Protein AF-A0A147B9N0-F1 (afdb_monomer_lite)

Foldseek 3Di:
DQDDPQKDKDWDAACDDPRHRDIFIWIAHNVGDIDRDPVRVCVVCDPVHDCQQADRVVRDGHPVSCVVVVDDPDPPVPVVPDDDDDVVLPPDDPPDVDPDDDDDDDDDPDDDPDPPPPDVDPPDRDDDPVVLVVCPPPFDADPVRHGDDDDDDPPVDDDDDPPCDPVSSVVVVVVCVVVDVDDDDDDPDDPVVCVVPVPPPPD

pLDDT: mean 74.1, std 15.78, range [32.25, 95.81]

Sequence (203 aa):
PALPKGWRREEIVRRTGLSSGTVDVFYYSPSGKKFRSKPQLARFLGDAIDLSTFDFRTGKINSLLLRKSRRQRGTQFDYSRGIRNDASLVPPIRQTASIFKQPVTVVRSQDGKVRTDFKHGPQDKPKQLFWEKRLQGLQACDKDEEALHSFELPRNIKGVGPDVTQETLLRSIATALHMSAQPITGQTSSRAVLDKHPGIYIN

Radius of gyration: 26.92 Å; chains: 1; bounding box: 58×39×73 Å

Structure (mmCIF, N/CA/C/O backbone):
data_AF-A0A147B9N0-F1
#
_entry.id   AF-A0A147B9N0-F1
#
loop_
_atom_site.group_PDB
_atom_site.id
_atom_site.type_symbol
_atom_site.label_atom_id
_atom_site.label_alt_id
_atom_site.label_comp_id
_atom_site.label_asym_id
_atom_site.label_entity_id
_atom_site.label_seq_id
_atom_site.pdbx_PDB_ins_code
_atom_site.Cartn_x
_atom_site.Cartn_y
_atom_site.Cartn_z
_atom_site.occupancy
_atom_site.B_iso_or_equiv
_atom_site.auth_seq_id
_atom_site.auth_comp_id
_atom_site.auth_asym_id
_atom_site.auth_atom_id
_atom_site.pdbx_PDB_model_num
ATOM 1 N N . PRO A 1 1 ? 11.406 -18.619 -30.518 1.00 61.91 1 PRO A N 1
ATOM 2 C CA . PRO A 1 1 ? 11.186 -17.305 -29.859 1.00 61.91 1 PRO A CA 1
ATOM 3 C C . PRO A 1 1 ? 10.160 -17.458 -28.734 1.00 61.91 1 PRO A C 1
ATOM 5 O O . PRO A 1 1 ? 9.160 -18.128 -28.953 1.00 61.91 1 PRO A O 1
ATOM 8 N N . ALA A 1 2 ? 10.433 -16.926 -27.541 1.00 76.25 2 ALA A N 1
ATOM 9 C CA . ALA A 1 2 ? 9.577 -17.133 -26.366 1.00 76.25 2 ALA A CA 1
ATOM 10 C C . ALA A 1 2 ? 8.425 -16.114 -26.232 1.00 76.25 2 ALA A C 1
ATOM 12 O O . ALA A 1 2 ? 7.547 -16.295 -25.398 1.00 76.25 2 ALA A O 1
ATOM 13 N N . LEU A 1 3 ? 8.430 -15.053 -27.045 1.00 84.06 3 LEU A N 1
ATOM 14 C CA . LEU A 1 3 ? 7.361 -14.055 -27.123 1.00 84.06 3 LEU A CA 1
ATOM 15 C C . LEU A 1 3 ? 6.578 -14.207 -28.440 1.00 84.06 3 LEU A C 1
ATOM 17 O O . LEU A 1 3 ? 7.129 -14.763 -29.398 1.00 84.06 3 LEU A O 1
ATOM 21 N N . PRO A 1 4 ? 5.328 -13.705 -28.514 1.00 84.06 4 PRO A N 1
ATOM 22 C CA . PRO A 1 4 ? 4.507 -13.776 -29.719 1.00 84.06 4 PRO A CA 1
ATOM 23 C C . PRO A 1 4 ? 5.156 -13.136 -30.943 1.00 84.06 4 PRO A C 1
ATOM 25 O O . PRO A 1 4 ? 6.088 -12.330 -30.852 1.00 84.06 4 PRO A O 1
ATOM 28 N N . LYS A 1 5 ? 4.602 -13.448 -32.114 1.00 86.00 5 LYS A N 1
ATOM 29 C CA . LYS A 1 5 ? 5.045 -12.864 -33.380 1.00 86.00 5 LYS A CA 1
ATOM 30 C C . LYS A 1 5 ? 4.959 -11.330 -33.327 1.00 86.00 5 LYS A C 1
ATOM 32 O O . LYS A 1 5 ? 3.996 -10.769 -32.814 1.00 86.00 5 LYS A O 1
ATOM 37 N N . GLY A 1 6 ? 5.987 -10.661 -33.848 1.00 88.50 6 GLY A N 1
ATOM 38 C CA . GLY A 1 6 ? 6.086 -9.197 -33.887 1.00 88.50 6 GLY A CA 1
ATOM 39 C C . GLY A 1 6 ? 6.827 -8.563 -32.704 1.00 88.50 6 GLY A C 1
ATOM 40 O O . GLY A 1 6 ? 7.151 -7.380 -32.769 1.00 88.50 6 GLY A O 1
ATOM 41 N N . TRP A 1 7 ? 7.157 -9.327 -31.660 1.00 92.50 7 TRP A N 1
ATOM 42 C CA . TRP A 1 7 ? 8.026 -8.848 -30.585 1.00 92.50 7 TRP A CA 1
ATOM 43 C C . TRP A 1 7 ? 9.493 -8.842 -31.010 1.00 92.50 7 TRP A C 1
ATOM 45 O O . TRP A 1 7 ? 9.985 -9.800 -31.610 1.00 92.50 7 TRP A O 1
ATOM 55 N N . ARG A 1 8 ? 10.209 -7.771 -30.657 1.00 92.94 8 ARG A N 1
ATOM 56 C CA . ARG A 1 8 ? 11.644 -7.618 -30.934 1.00 92.94 8 ARG A CA 1
ATOM 57 C C . ARG A 1 8 ? 12.430 -7.480 -29.638 1.00 92.94 8 ARG A C 1
ATOM 59 O O . ARG A 1 8 ? 11.944 -6.877 -28.685 1.00 92.94 8 ARG A O 1
ATOM 66 N N . ARG A 1 9 ? 13.641 -8.032 -29.615 1.00 93.06 9 ARG A N 1
ATOM 67 C CA . ARG A 1 9 ? 14.594 -7.936 -28.503 1.00 93.06 9 ARG A CA 1
ATOM 68 C C . ARG A 1 9 ? 15.824 -7.181 -28.980 1.00 93.06 9 ARG A C 1
ATOM 70 O O . ARG A 1 9 ? 16.331 -7.474 -30.056 1.00 93.06 9 ARG A O 1
ATOM 77 N N . GLU A 1 10 ? 16.297 -6.256 -28.164 1.00 94.31 10 GLU A N 1
ATOM 78 C CA . GLU A 1 10 ? 17.491 -5.460 -28.422 1.00 94.31 10 GLU A CA 1
ATOM 79 C C . GLU A 1 10 ? 18.424 -5.538 -27.213 1.00 94.31 10 GLU A C 1
ATOM 81 O O . GLU A 1 10 ? 17.983 -5.414 -26.069 1.00 94.31 10 GLU A O 1
ATOM 86 N N . GLU A 1 11 ? 19.709 -5.761 -27.467 1.00 94.12 11 GLU A N 1
ATOM 87 C CA . GLU A 1 11 ? 20.763 -5.741 -26.456 1.00 94.12 11 GLU A CA 1
ATOM 88 C C . GLU A 1 11 ? 21.646 -4.520 -26.698 1.00 94.12 11 GLU A C 1
ATOM 90 O O . GLU A 1 11 ? 22.219 -4.370 -27.775 1.00 94.12 11 GLU A O 1
ATOM 95 N N . ILE A 1 12 ? 21.755 -3.642 -25.705 1.00 93.31 12 ILE A N 1
ATOM 96 C CA . ILE A 1 12 ? 22.564 -2.428 -25.784 1.00 93.31 12 ILE A CA 1
ATOM 97 C C . ILE A 1 12 ? 23.689 -2.535 -24.761 1.00 93.31 12 ILE A C 1
ATOM 99 O O . ILE A 1 12 ? 23.450 -2.645 -23.558 1.00 93.31 12 ILE A O 1
ATOM 103 N N . VAL A 1 13 ? 24.929 -2.484 -25.244 1.00 93.44 13 VAL A N 1
ATOM 104 C CA . VAL A 1 13 ? 26.121 -2.443 -24.393 1.00 93.44 13 VAL A CA 1
ATOM 105 C C . VAL A 1 13 ? 26.378 -1.002 -23.963 1.00 93.44 13 VAL A C 1
ATOM 107 O O . VAL A 1 13 ? 26.484 -0.103 -24.803 1.00 93.44 13 VAL A O 1
ATOM 110 N N . ARG A 1 14 ? 26.507 -0.767 -22.656 1.00 90.88 14 ARG A N 1
ATOM 111 C CA . ARG A 1 14 ? 26.891 0.545 -22.123 1.00 90.88 14 ARG A CA 1
ATOM 112 C C . ARG A 1 14 ? 28.331 0.858 -22.519 1.00 90.88 14 ARG A C 1
ATOM 114 O O . ARG A 1 14 ? 29.229 0.076 -22.225 1.00 90.88 14 ARG A O 1
ATOM 121 N N . ARG A 1 15 ? 28.547 2.003 -23.171 1.00 92.00 15 ARG A N 1
ATOM 122 C CA . ARG A 1 15 ? 29.869 2.410 -23.682 1.00 92.00 15 ARG A CA 1
ATOM 123 C C . ARG A 1 15 ? 30.697 3.227 -22.686 1.00 92.00 15 ARG A C 1
ATOM 125 O O . ARG A 1 15 ? 31.907 3.321 -22.844 1.00 92.00 15 ARG A O 1
ATOM 132 N N . THR A 1 16 ? 30.060 3.844 -21.691 1.00 85.62 16 THR A N 1
ATOM 133 C CA . THR A 1 16 ? 30.688 4.830 -20.798 1.00 85.62 16 THR A CA 1
ATOM 134 C C . THR A 1 16 ? 30.208 4.684 -19.348 1.00 85.62 16 THR A C 1
ATOM 136 O O . THR A 1 16 ? 29.176 4.065 -19.076 1.00 85.62 16 THR A O 1
ATOM 139 N N . GLY A 1 17 ? 30.967 5.256 -18.405 1.00 88.75 17 GLY A N 1
ATOM 140 C CA . GLY A 1 17 ? 30.658 5.267 -16.969 1.00 88.75 17 GLY A CA 1
ATOM 141 C C . GLY A 1 17 ? 31.096 4.009 -16.205 1.00 88.75 17 GLY A C 1
ATOM 142 O O . GLY A 1 17 ? 31.665 3.080 -16.771 1.00 88.75 17 GLY A O 1
ATOM 143 N N . LEU A 1 18 ? 30.797 3.970 -14.900 1.00 80.81 18 LEU A N 1
ATOM 144 C CA . LEU A 1 18 ? 31.203 2.890 -13.978 1.00 80.81 18 LEU A CA 1
ATOM 145 C C . LEU A 1 18 ? 30.640 1.504 -14.339 1.00 80.81 18 LEU A C 1
ATOM 147 O O . LEU A 1 18 ? 31.145 0.491 -13.871 1.00 80.81 18 LEU A O 1
ATOM 151 N N . SER A 1 19 ? 29.586 1.445 -15.156 1.00 84.38 19 SER A N 1
ATOM 152 C CA . SER A 1 19 ? 28.988 0.195 -15.647 1.00 84.38 19 SER A CA 1
ATOM 153 C C . SER A 1 19 ? 29.281 -0.065 -17.128 1.00 84.38 19 SER A C 1
ATOM 155 O O . SER A 1 19 ? 28.524 -0.796 -17.776 1.00 84.38 19 SER A O 1
ATOM 157 N N . SER A 1 20 ? 30.326 0.555 -17.686 1.00 82.75 20 SER A N 1
ATOM 158 C CA . SER A 1 20 ? 30.761 0.298 -19.062 1.00 82.75 20 SER A CA 1
ATOM 159 C C . SER A 1 20 ? 31.000 -1.202 -19.284 1.00 82.75 20 SER A C 1
ATOM 161 O O . SER A 1 20 ? 31.494 -1.899 -18.401 1.00 82.75 20 SER A O 1
ATOM 163 N N . GLY A 1 21 ? 30.563 -1.722 -20.431 1.00 85.88 21 GLY A N 1
ATOM 164 C CA . GLY A 1 21 ? 30.585 -3.152 -20.758 1.00 85.88 21 GLY A CA 1
ATOM 165 C C . GLY A 1 21 ? 29.374 -3.952 -20.262 1.00 85.88 21 GLY A C 1
ATOM 166 O O . GLY A 1 21 ? 29.163 -5.080 -20.706 1.00 85.88 21 GLY A O 1
ATOM 167 N N . THR A 1 22 ? 28.520 -3.386 -19.402 1.00 91.50 22 THR A N 1
ATOM 168 C CA . THR A 1 22 ? 27.268 -4.051 -19.003 1.00 91.50 22 THR A CA 1
ATOM 169 C C . THR A 1 22 ? 26.252 -4.019 -20.144 1.00 91.50 22 THR A C 1
ATOM 171 O O . THR A 1 22 ? 26.058 -2.983 -20.784 1.00 91.50 22 THR A O 1
ATOM 174 N N . VAL A 1 23 ? 25.566 -5.144 -20.367 1.00 92.44 23 VAL A N 1
ATOM 175 C CA . VAL A 1 23 ? 24.500 -5.269 -21.371 1.00 92.44 23 VAL A CA 1
ATOM 176 C C . VAL A 1 23 ? 23.126 -5.036 -20.746 1.00 92.44 23 VAL A C 1
ATOM 178 O O . VAL A 1 23 ? 22.718 -5.775 -19.835 1.00 92.44 23 VAL A O 1
ATOM 181 N N . ASP A 1 24 ? 22.410 -4.049 -21.282 1.00 92.31 24 ASP A N 1
ATOM 182 C CA . ASP A 1 24 ? 20.993 -3.801 -21.036 1.00 92.31 24 ASP A CA 1
ATOM 183 C C . ASP A 1 24 ? 20.142 -4.462 -22.121 1.00 92.31 24 ASP A C 1
ATOM 185 O O . ASP A 1 24 ? 20.450 -4.387 -23.308 1.00 92.31 24 ASP A O 1
ATOM 189 N N . VAL A 1 25 ? 19.047 -5.101 -21.712 1.00 95.06 25 VAL A N 1
ATOM 190 C CA . VAL A 1 25 ? 18.135 -5.800 -22.624 1.00 95.06 25 VAL A CA 1
ATOM 191 C C . VAL A 1 25 ? 16.805 -5.063 -22.669 1.00 95.06 25 VAL A C 1
ATOM 193 O O . VAL A 1 25 ? 16.203 -4.789 -21.628 1.00 95.06 25 VAL A O 1
ATOM 196 N N . PHE A 1 26 ? 16.327 -4.786 -23.877 1.00 95.81 26 PHE A N 1
ATOM 197 C CA . PHE A 1 26 ? 15.044 -4.151 -24.136 1.00 95.81 26 PHE A CA 1
ATOM 198 C C . PHE A 1 26 ? 14.165 -5.031 -25.018 1.00 95.81 26 PHE A C 1
ATOM 200 O O . PHE A 1 26 ? 14.651 -5.749 -25.892 1.00 95.81 26 PHE A O 1
ATOM 207 N N . TYR A 1 27 ? 12.854 -4.944 -24.805 1.00 95.25 27 TYR A N 1
ATOM 208 C CA . TYR A 1 27 ? 11.861 -5.554 -25.685 1.00 95.25 27 TYR A CA 1
ATOM 209 C C . TYR A 1 27 ? 10.974 -4.486 -26.298 1.00 95.25 27 TYR A C 1
ATOM 211 O O . TYR A 1 27 ? 10.635 -3.509 -25.635 1.00 95.25 27 TYR A O 1
ATOM 219 N N . TYR A 1 28 ? 10.570 -4.700 -27.544 1.00 95.12 28 TYR A N 1
ATOM 220 C CA . TYR A 1 28 ? 9.638 -3.845 -28.260 1.00 95.12 28 TYR A CA 1
ATOM 221 C C . TYR A 1 28 ? 8.416 -4.657 -28.661 1.00 95.12 28 TYR A C 1
ATOM 223 O O . TYR A 1 28 ? 8.542 -5.724 -29.266 1.00 95.12 28 TYR A O 1
ATOM 231 N N . SER A 1 29 ? 7.242 -4.139 -28.313 1.00 92.19 29 SER A N 1
ATOM 232 C CA . SER A 1 29 ? 5.969 -4.680 -28.798 1.00 92.19 29 SER A CA 1
ATOM 233 C C . SER A 1 29 ? 5.829 -4.490 -30.316 1.00 92.19 29 SER A C 1
ATOM 235 O O . SER A 1 29 ? 6.515 -3.637 -30.888 1.00 92.19 29 SER A O 1
ATOM 237 N N . PRO A 1 30 ? 4.903 -5.214 -30.972 1.00 91.94 30 PRO A N 1
ATOM 238 C CA . PRO A 1 30 ? 4.585 -4.997 -32.384 1.00 91.94 30 PRO A CA 1
ATOM 239 C C . PRO A 1 30 ? 4.203 -3.543 -32.714 1.00 91.94 30 PRO A C 1
ATOM 241 O O . PRO A 1 30 ? 4.474 -3.082 -33.817 1.00 91.94 30 PRO A O 1
ATOM 244 N N . SER A 1 31 ? 3.645 -2.805 -31.745 1.00 90.88 31 SER A N 1
ATOM 245 C CA . SER A 1 31 ? 3.309 -1.379 -31.860 1.00 90.88 31 SER A CA 1
ATOM 246 C C . SER A 1 31 ? 4.476 -0.425 -31.558 1.00 90.88 31 SER A C 1
ATOM 248 O O . SER A 1 31 ? 4.300 0.787 -31.577 1.00 90.88 31 SER A O 1
ATOM 250 N N . GLY A 1 32 ? 5.673 -0.942 -31.259 1.00 90.94 32 GLY A N 1
ATOM 251 C CA . GLY A 1 32 ? 6.879 -0.143 -31.010 1.00 90.94 32 GLY A CA 1
ATOM 252 C C . GLY A 1 32 ? 7.095 0.291 -29.556 1.00 90.94 32 GLY A C 1
ATOM 253 O O . GLY A 1 32 ? 8.135 0.867 -29.245 1.00 90.94 32 GLY A O 1
ATOM 254 N N . LYS A 1 33 ? 6.183 -0.023 -28.625 1.00 94.00 33 LYS A N 1
ATOM 255 C CA . LYS A 1 33 ? 6.363 0.291 -27.193 1.00 94.00 33 LYS A CA 1
ATOM 256 C C . LYS A 1 33 ? 7.564 -0.458 -26.607 1.00 94.00 33 LYS A C 1
ATOM 258 O O . LYS A 1 33 ? 7.640 -1.677 -26.767 1.00 94.00 33 LYS A O 1
ATOM 263 N N . LYS A 1 34 ? 8.458 0.265 -25.918 1.00 94.81 34 LYS A N 1
ATOM 264 C CA . LYS A 1 34 ? 9.705 -0.237 -25.314 1.00 94.81 34 LYS A CA 1
ATOM 265 C C . LYS A 1 34 ? 9.511 -0.694 -23.864 1.00 94.81 34 LYS A C 1
ATOM 267 O O . LYS A 1 34 ? 8.903 0.007 -23.057 1.00 94.81 34 LYS A O 1
ATOM 272 N N . PHE A 1 35 ? 10.113 -1.828 -23.515 1.00 95.19 35 PHE A N 1
ATOM 273 C CA . PHE A 1 35 ? 10.090 -2.435 -22.184 1.00 95.19 35 PHE A CA 1
ATOM 274 C C . PHE A 1 35 ? 11.512 -2.692 -21.688 1.00 95.19 35 PHE A C 1
ATOM 276 O O . PHE A 1 35 ? 12.342 -3.236 -22.413 1.00 95.19 35 PHE A O 1
ATOM 283 N N . ARG A 1 36 ? 11.778 -2.317 -20.434 1.00 94.94 36 ARG A N 1
ATOM 284 C CA . ARG A 1 36 ? 13.103 -2.359 -19.783 1.00 94.94 36 ARG A CA 1
ATOM 285 C C . ARG A 1 36 ? 13.216 -3.391 -18.660 1.00 94.94 36 ARG A C 1
ATOM 287 O O . ARG A 1 36 ? 14.281 -3.539 -18.073 1.00 94.94 36 ARG A O 1
ATOM 294 N N . SER A 1 37 ? 12.129 -4.080 -18.310 1.00 93.75 37 SER A N 1
ATOM 295 C CA . SER A 1 37 ? 12.150 -5.115 -17.271 1.00 93.75 37 SER A CA 1
ATOM 296 C C . SER A 1 37 ? 11.053 -6.167 -17.449 1.00 93.75 37 SER A C 1
ATOM 298 O O . SER A 1 37 ? 10.001 -5.899 -18.036 1.00 93.75 37 SER A O 1
ATOM 300 N N . LYS A 1 38 ? 11.275 -7.365 -16.882 1.00 90.31 38 LYS A N 1
ATOM 301 C CA . LYS A 1 38 ? 10.299 -8.470 -16.881 1.00 90.31 38 LYS A CA 1
ATOM 302 C C . LYS A 1 38 ? 8.950 -8.080 -16.261 1.00 90.31 38 LYS A C 1
ATOM 304 O O . LYS A 1 38 ? 7.937 -8.367 -16.889 1.00 90.31 38 LYS A O 1
ATOM 309 N N . PRO A 1 39 ? 8.888 -7.411 -15.089 1.00 91.00 39 PRO A N 1
ATOM 310 C CA . PRO A 1 39 ? 7.604 -7.022 -14.505 1.00 91.00 39 PRO A CA 1
ATOM 311 C C . PRO A 1 39 ? 6.843 -6.008 -15.362 1.00 91.00 39 PRO A C 1
ATOM 313 O O . PRO A 1 39 ? 5.625 -6.088 -15.464 1.00 91.00 39 PRO A O 1
ATOM 316 N N . GLN A 1 40 ? 7.549 -5.070 -16.005 1.00 92.06 40 GLN A N 1
ATOM 317 C CA . GLN A 1 40 ? 6.920 -4.094 -16.897 1.00 92.06 40 GLN A CA 1
ATOM 318 C C . GLN A 1 40 ? 6.305 -4.777 -18.127 1.00 92.06 40 GLN A C 1
ATOM 320 O O . GLN A 1 40 ? 5.194 -4.438 -18.525 1.00 92.06 40 GLN A O 1
ATOM 325 N N . LEU A 1 41 ? 7.015 -5.755 -18.697 1.00 90.69 41 LEU A N 1
ATOM 326 C CA . LEU A 1 41 ? 6.529 -6.570 -19.808 1.00 90.69 41 LEU A CA 1
ATOM 327 C C . LEU A 1 41 ? 5.322 -7.433 -19.397 1.00 90.69 41 LEU A C 1
ATOM 329 O O . LEU A 1 41 ? 4.330 -7.469 -20.118 1.00 90.69 41 LEU A O 1
ATOM 333 N N . ALA A 1 42 ? 5.381 -8.064 -18.219 1.00 89.06 42 ALA A N 1
ATOM 334 C CA . ALA A 1 42 ? 4.299 -8.890 -17.680 1.00 89.06 42 ALA A CA 1
ATOM 335 C C . ALA A 1 42 ? 3.003 -8.094 -17.476 1.00 89.06 42 ALA A C 1
ATOM 337 O O . ALA A 1 42 ? 1.943 -8.546 -17.880 1.00 89.06 42 ALA A O 1
ATOM 338 N N . ARG A 1 43 ? 3.083 -6.876 -16.922 1.00 87.75 43 ARG A N 1
ATOM 339 C CA . ARG A 1 43 ? 1.902 -6.009 -16.747 1.00 87.75 43 ARG A CA 1
ATOM 340 C C . ARG A 1 43 ? 1.240 -5.627 -18.068 1.00 87.75 43 ARG A C 1
ATOM 342 O O . ARG A 1 43 ? 0.031 -5.467 -18.107 1.00 87.75 43 ARG A O 1
ATOM 349 N N . PHE A 1 44 ? 2.030 -5.439 -19.124 1.00 87.75 44 PHE A N 1
ATOM 350 C CA . PHE A 1 44 ? 1.499 -5.065 -20.434 1.00 87.75 44 PHE A CA 1
ATOM 351 C C . PHE A 1 44 ? 0.855 -6.241 -21.168 1.00 87.75 44 PHE A C 1
ATOM 353 O O . PHE A 1 44 ? -0.139 -6.049 -21.856 1.00 87.75 44 PHE A O 1
ATOM 360 N N . LEU A 1 45 ? 1.425 -7.441 -21.034 1.00 86.75 45 LEU A N 1
ATOM 361 C CA . LEU A 1 45 ? 0.867 -8.655 -21.629 1.00 86.75 45 LEU A CA 1
ATOM 362 C C . LEU A 1 45 ? -0.306 -9.229 -20.819 1.00 86.75 45 LEU A C 1
ATOM 364 O O . LEU A 1 45 ? -1.148 -9.918 -21.388 1.00 86.75 45 LEU A O 1
ATOM 368 N N . GLY A 1 46 ? -0.376 -8.919 -19.521 1.00 82.31 46 GLY A N 1
ATOM 369 C CA . GLY A 1 46 ? -1.421 -9.399 -18.624 1.00 82.31 46 GLY A CA 1
ATOM 370 C C . GLY A 1 46 ? -1.468 -10.926 -18.558 1.00 82.31 46 GLY A C 1
ATOM 371 O O . GLY A 1 46 ? -0.453 -11.602 -18.727 1.00 82.31 46 GLY A O 1
ATOM 372 N N . ASP A 1 47 ? -2.670 -11.460 -18.358 1.00 80.38 47 ASP A N 1
ATOM 373 C CA . ASP A 1 47 ? -2.906 -12.902 -18.218 1.00 80.38 47 ASP A CA 1
ATOM 374 C C . ASP A 1 47 ? -2.929 -13.652 -19.559 1.00 80.38 47 ASP A C 1
ATOM 376 O O . ASP A 1 47 ? -3.003 -14.879 -19.587 1.00 80.38 47 ASP A O 1
ATOM 380 N N . ALA A 1 48 ? -2.829 -12.939 -20.686 1.00 74.50 48 ALA A N 1
ATOM 381 C CA . ALA A 1 48 ? -2.825 -13.556 -22.010 1.00 74.50 48 ALA A CA 1
ATOM 382 C C . ALA A 1 48 ? -1.573 -14.417 -22.254 1.00 74.50 48 ALA A C 1
ATOM 384 O O . ALA A 1 48 ? -1.593 -15.308 -23.104 1.00 74.50 48 ALA A O 1
ATOM 385 N N . ILE A 1 49 ? -0.464 -14.134 -21.555 1.00 80.50 49 ILE A N 1
ATOM 386 C CA . ILE A 1 49 ? 0.820 -14.817 -21.747 1.00 80.50 49 ILE A CA 1
ATOM 387 C C . ILE A 1 49 ? 1.513 -15.022 -20.405 1.00 80.50 49 ILE A C 1
ATOM 389 O O . ILE A 1 49 ? 1.952 -14.069 -19.761 1.00 80.50 49 ILE A O 1
ATOM 393 N N . ASP A 1 50 ? 1.719 -16.286 -20.039 1.00 82.69 50 ASP A N 1
ATOM 394 C CA . ASP A 1 50 ? 2.496 -16.622 -18.853 1.00 82.69 50 ASP A CA 1
ATOM 395 C C . ASP A 1 50 ? 4.003 -16.420 -19.095 1.00 82.69 50 ASP A C 1
ATOM 397 O O . ASP A 1 50 ? 4.652 -17.143 -19.851 1.00 82.69 50 ASP A O 1
ATOM 401 N N . LEU A 1 51 ? 4.581 -15.435 -18.404 1.00 86.31 51 LEU A N 1
ATOM 402 C CA . LEU A 1 51 ? 6.021 -15.169 -18.404 1.00 86.31 51 LEU A CA 1
ATOM 403 C C . LEU A 1 51 ? 6.752 -15.849 -17.236 1.00 86.31 51 LEU A C 1
ATOM 405 O O . LEU A 1 51 ? 7.920 -15.535 -16.985 1.00 86.31 51 LEU A O 1
ATOM 409 N N . SER A 1 52 ? 6.120 -16.754 -16.485 1.00 82.19 52 SER A N 1
ATOM 410 C CA . SER A 1 52 ? 6.718 -17.412 -15.315 1.00 82.19 52 SER A CA 1
ATOM 411 C C . SER A 1 52 ? 8.059 -18.077 -15.648 1.00 82.19 52 SER A C 1
ATOM 413 O O . SER A 1 52 ? 9.058 -17.835 -14.962 1.00 82.19 52 SER A O 1
ATOM 415 N N . THR A 1 53 ? 8.125 -18.794 -16.770 1.00 85.75 53 THR A N 1
ATOM 416 C CA . THR A 1 53 ? 9.323 -19.486 -17.270 1.00 85.75 53 THR A CA 1
ATOM 417 C C . THR A 1 53 ? 10.190 -18.641 -18.194 1.00 85.75 53 THR A C 1
ATOM 419 O O . THR A 1 53 ? 11.251 -19.087 -18.623 1.00 85.75 53 THR A O 1
ATOM 422 N N . PHE A 1 54 ? 9.782 -17.414 -18.501 1.00 90.25 54 PHE A N 1
ATOM 423 C CA . PHE A 1 54 ? 10.516 -16.543 -19.406 1.00 90.25 54 PHE A CA 1
ATOM 424 C C . PHE A 1 54 ? 11.698 -15.870 -18.699 1.00 90.25 54 PHE A C 1
ATOM 426 O O . PHE A 1 54 ? 11.521 -15.158 -17.705 1.00 90.25 54 PHE A O 1
ATOM 433 N N . ASP A 1 55 ? 12.912 -16.054 -19.212 1.00 90.38 55 ASP A N 1
ATOM 434 C CA . ASP A 1 55 ? 14.082 -15.307 -18.762 1.00 90.38 55 ASP A CA 1
ATOM 435 C C . ASP A 1 55 ? 14.252 -14.037 -19.603 1.00 90.38 55 ASP A C 1
ATOM 437 O O . ASP A 1 55 ? 14.524 -14.077 -20.802 1.00 90.38 55 ASP A O 1
ATOM 441 N N . PHE A 1 56 ? 14.115 -12.885 -18.948 1.00 90.75 56 PHE A N 1
ATOM 442 C CA . PHE A 1 56 ? 14.177 -11.582 -19.601 1.00 90.75 56 PHE A CA 1
ATOM 443 C C . PHE A 1 56 ? 15.562 -11.273 -20.169 1.00 90.75 56 PHE A C 1
ATOM 445 O O . PHE A 1 56 ? 15.651 -10.656 -21.232 1.00 90.75 56 PHE A O 1
ATOM 452 N N . ARG A 1 57 ? 16.637 -11.720 -19.503 1.00 90.06 57 ARG A N 1
ATOM 453 C CA . ARG A 1 57 ? 18.002 -11.437 -19.954 1.00 90.06 57 ARG A CA 1
ATOM 454 C C . ARG A 1 57 ? 18.334 -12.237 -21.205 1.00 90.06 57 ARG A C 1
ATOM 456 O O . ARG A 1 57 ? 18.891 -11.662 -22.129 1.00 90.06 57 ARG A O 1
ATOM 463 N N . THR A 1 58 ? 17.960 -13.513 -21.275 1.00 87.50 58 THR A N 1
ATOM 464 C CA . THR A 1 58 ? 18.291 -14.385 -22.420 1.00 87.50 58 THR A CA 1
ATOM 465 C C . THR A 1 58 ? 17.218 -14.418 -23.512 1.00 87.50 58 THR A C 1
ATOM 467 O O . THR A 1 58 ? 17.508 -14.808 -24.641 1.00 87.50 58 THR A O 1
ATOM 470 N N . GLY A 1 59 ? 15.980 -14.019 -23.206 1.00 88.50 59 GLY A N 1
ATOM 471 C CA . GLY A 1 59 ? 14.841 -14.087 -24.128 1.00 88.50 59 GLY A CA 1
ATOM 472 C C . GLY A 1 59 ? 14.364 -15.505 -24.437 1.00 88.50 59 GLY A C 1
ATOM 473 O O . GLY A 1 59 ? 13.660 -15.719 -25.427 1.00 88.50 59 GLY A O 1
ATOM 474 N N . LYS A 1 60 ? 14.755 -16.477 -23.607 1.00 88.44 60 LYS A N 1
ATOM 475 C CA . LYS A 1 60 ? 14.420 -17.895 -23.758 1.00 88.44 60 LYS A CA 1
ATOM 476 C C . LYS A 1 60 ? 13.556 -18.374 -22.597 1.00 88.44 60 LYS A C 1
ATOM 478 O O . LYS A 1 60 ? 13.509 -17.770 -21.525 1.00 88.44 60 LYS A O 1
ATOM 483 N N . ILE A 1 61 ? 12.873 -19.488 -22.828 1.00 85.69 61 ILE A N 1
ATOM 484 C CA . ILE A 1 61 ? 12.180 -20.213 -21.770 1.00 85.69 61 ILE A CA 1
ATOM 485 C C . ILE A 1 61 ? 13.225 -20.972 -20.953 1.00 85.69 61 ILE A C 1
ATOM 487 O O . ILE A 1 61 ? 13.994 -21.761 -21.496 1.00 85.69 61 ILE A O 1
ATOM 491 N N . ASN A 1 62 ? 13.251 -20.723 -19.650 1.00 82.81 62 ASN A N 1
ATOM 492 C CA . ASN A 1 62 ? 14.094 -21.416 -18.694 1.00 82.81 62 ASN A CA 1
ATOM 493 C C . ASN A 1 62 ? 13.206 -22.232 -17.746 1.00 82.81 62 ASN A C 1
ATOM 495 O O . ASN A 1 62 ? 12.547 -21.692 -16.853 1.00 82.81 62 ASN A O 1
ATOM 499 N N . SER A 1 63 ? 13.203 -23.553 -17.936 1.00 75.94 63 SER A N 1
ATOM 500 C CA . SER A 1 63 ? 12.392 -24.490 -17.153 1.00 75.94 63 SER A CA 1
ATOM 501 C C . SER A 1 63 ? 12.776 -24.530 -15.670 1.00 75.94 63 SER A C 1
ATOM 503 O O . SER A 1 63 ? 11.944 -24.866 -14.829 1.00 75.94 63 SER A O 1
ATOM 505 N N . LEU A 1 64 ? 13.992 -24.109 -15.304 1.00 73.31 64 LEU A N 1
ATOM 506 C CA . LEU A 1 64 ? 14.421 -24.022 -13.905 1.00 73.31 64 LEU A CA 1
ATOM 507 C C . LEU A 1 64 ? 13.656 -22.937 -13.129 1.00 73.31 64 LEU A C 1
ATOM 509 O O . LEU A 1 64 ? 13.535 -23.030 -11.906 1.00 73.31 64 LEU A O 1
ATOM 513 N N . LEU A 1 65 ? 13.068 -21.950 -13.821 1.00 65.62 65 LEU A N 1
ATOM 514 C CA . LEU A 1 65 ? 12.240 -20.912 -13.200 1.00 65.62 65 LEU A CA 1
ATOM 515 C C . LEU A 1 65 ? 10.884 -21.447 -12.696 1.00 65.62 65 LEU A C 1
ATOM 517 O O . LEU A 1 65 ? 10.319 -20.860 -11.770 1.00 65.62 65 LEU A O 1
ATOM 521 N N . LEU A 1 66 ? 10.398 -22.600 -13.194 1.00 60.69 66 LEU A N 1
ATOM 522 C CA . LEU A 1 66 ? 9.180 -23.257 -12.678 1.00 60.69 66 LEU A CA 1
ATOM 523 C C . LEU A 1 66 ? 9.296 -23.629 -11.196 1.00 60.69 66 LEU A C 1
ATOM 525 O O . LEU A 1 66 ? 8.291 -23.650 -10.485 1.00 60.69 66 LEU A O 1
ATOM 529 N N . ARG A 1 67 ? 10.511 -23.887 -10.694 1.00 54.12 67 ARG A N 1
ATOM 530 C CA . ARG A 1 67 ? 10.723 -24.322 -9.302 1.00 54.12 67 ARG A CA 1
ATOM 531 C C . ARG A 1 67 ? 10.363 -23.253 -8.268 1.00 54.12 67 ARG A C 1
ATOM 533 O O . ARG A 1 67 ? 10.163 -23.588 -7.104 1.00 54.12 67 ARG A O 1
ATOM 540 N N . LYS A 1 68 ? 10.195 -21.990 -8.680 1.00 48.50 68 LYS A N 1
ATOM 541 C CA . LYS A 1 68 ? 9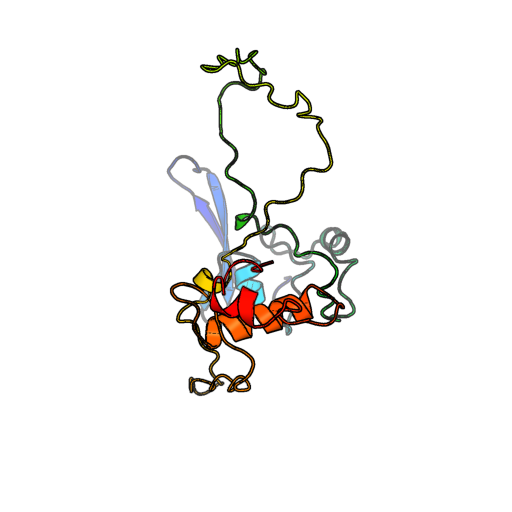.702 -20.909 -7.809 1.00 48.50 68 LYS A CA 1
ATOM 542 C C . LYS A 1 68 ? 8.173 -20.745 -7.840 1.00 48.50 68 LYS A C 1
ATOM 544 O O . LYS A 1 68 ? 7.640 -19.984 -7.038 1.00 48.50 68 LYS A O 1
ATOM 549 N N . SER A 1 69 ? 7.479 -21.490 -8.710 1.00 47.56 69 SER A N 1
ATOM 550 C CA . SER A 1 69 ? 6.028 -21.422 -8.950 1.00 47.56 69 SER A CA 1
ATOM 551 C C . SER A 1 69 ? 5.225 -22.534 -8.247 1.00 47.56 69 SER A C 1
ATOM 553 O O . SER A 1 69 ? 4.027 -22.690 -8.463 1.00 47.56 69 SER A O 1
ATOM 555 N N . ARG A 1 70 ? 5.820 -23.308 -7.323 1.00 43.56 70 ARG A N 1
ATOM 556 C CA . ARG A 1 70 ? 5.043 -24.233 -6.464 1.00 43.56 70 ARG A CA 1
ATOM 557 C C . ARG A 1 70 ? 4.347 -23.522 -5.294 1.00 43.56 70 ARG A C 1
ATOM 559 O O . ARG A 1 70 ? 4.306 -24.033 -4.182 1.00 43.56 70 ARG A O 1
ATOM 566 N N . ARG A 1 71 ? 3.821 -22.326 -5.535 1.00 47.94 71 ARG A N 1
ATOM 567 C CA . ARG A 1 71 ? 2.732 -21.692 -4.783 1.00 47.94 71 ARG A CA 1
ATOM 568 C C . ARG A 1 71 ? 2.015 -20.801 -5.788 1.00 47.94 71 ARG A C 1
ATOM 570 O O . ARG A 1 71 ? 2.702 -20.051 -6.469 1.00 47.94 71 ARG A O 1
ATOM 577 N N . GLN A 1 72 ? 0.684 -20.852 -5.793 1.00 45.78 72 GLN A N 1
ATOM 578 C CA . GLN A 1 72 ? -0.249 -20.120 -6.667 1.00 45.78 72 GLN A CA 1
ATOM 579 C C . GLN A 1 72 ? -0.800 -20.919 -7.865 1.00 45.78 72 GLN A C 1
ATOM 581 O O . GLN A 1 72 ? -0.775 -20.479 -9.005 1.00 45.78 72 GLN A O 1
ATOM 586 N N . ARG A 1 73 ? -1.389 -22.089 -7.589 1.00 42.59 73 ARG A N 1
ATOM 587 C CA . ARG A 1 73 ? -2.687 -22.431 -8.193 1.00 42.59 73 ARG A CA 1
ATOM 588 C C . ARG A 1 73 ? -3.703 -22.348 -7.059 1.00 42.59 73 ARG A C 1
ATOM 590 O O . ARG A 1 73 ? -3.547 -23.063 -6.074 1.00 42.59 73 ARG A O 1
ATOM 597 N N . GLY A 1 74 ? -4.650 -21.424 -7.179 1.00 39.16 74 GLY A N 1
ATOM 598 C CA . GLY A 1 74 ? -5.614 -21.078 -6.136 1.00 39.16 74 GLY A CA 1
ATOM 599 C C . GLY A 1 74 ? -5.326 -19.710 -5.532 1.00 39.16 74 GLY A C 1
ATOM 600 O O . GLY A 1 74 ? -4.774 -19.615 -4.440 1.00 39.16 74 GLY A O 1
ATOM 601 N N . THR A 1 75 ? -5.720 -18.648 -6.233 1.00 42.25 75 THR A N 1
ATOM 602 C CA . THR A 1 75 ? -5.926 -17.324 -5.638 1.00 42.25 75 THR A CA 1
ATOM 603 C C . THR A 1 75 ? -7.166 -17.378 -4.745 1.00 42.25 75 THR A C 1
ATOM 605 O O . THR A 1 75 ? -8.214 -16.839 -5.075 1.00 42.25 75 THR A O 1
ATOM 608 N N . GLN A 1 76 ? -7.051 -18.071 -3.615 1.00 32.25 76 GLN A N 1
ATOM 609 C CA . GLN A 1 76 ? -7.747 -17.639 -2.415 1.00 32.25 76 GLN A CA 1
ATOM 610 C C . GLN A 1 76 ? -6.861 -16.543 -1.830 1.00 32.25 76 GLN A C 1
ATOM 612 O O . GLN A 1 76 ? -5.685 -16.785 -1.538 1.00 32.25 76 GLN A O 1
ATOM 617 N N . PHE A 1 77 ? -7.386 -15.321 -1.749 1.00 38.09 77 PHE A N 1
ATOM 618 C CA . PHE A 1 77 ? -6.755 -14.222 -1.025 1.00 38.09 77 PHE A CA 1
ATOM 619 C C . PHE A 1 77 ? -6.734 -14.579 0.465 1.00 38.09 77 PHE A C 1
ATOM 621 O O . PHE A 1 77 ? -7.584 -14.169 1.246 1.00 38.09 77 PHE A O 1
ATOM 628 N N . ASP A 1 78 ? -5.772 -15.409 0.850 1.00 37.50 78 ASP A N 1
ATOM 629 C CA . ASP A 1 78 ? -5.538 -15.788 2.231 1.00 37.50 78 ASP A CA 1
ATOM 630 C C . ASP A 1 78 ? -4.644 -14.724 2.880 1.00 37.50 78 ASP A C 1
ATOM 632 O O . ASP A 1 78 ? -3.412 -14.805 2.872 1.00 37.50 78 ASP A O 1
ATOM 636 N N . TYR A 1 79 ? -5.293 -13.679 3.397 1.00 47.38 79 TYR A N 1
ATOM 637 C CA . TYR A 1 79 ? -4.663 -12.572 4.122 1.00 47.38 79 TYR A CA 1
ATOM 638 C C . TYR A 1 79 ? -3.993 -13.009 5.440 1.00 47.38 79 TYR A C 1
ATOM 640 O O . TYR A 1 79 ? -3.243 -12.235 6.032 1.00 47.38 79 TYR A O 1
ATOM 648 N N . SER A 1 80 ? -4.193 -14.255 5.889 1.00 48.91 80 SER A N 1
ATOM 649 C CA . SER A 1 80 ? -3.625 -14.763 7.143 1.00 48.91 80 SER A CA 1
ATOM 650 C C . SER A 1 80 ? -2.147 -15.180 7.037 1.00 48.91 80 SER A C 1
ATOM 652 O O . SER A 1 80 ? -1.450 -15.298 8.048 1.00 48.91 80 SER A O 1
ATOM 654 N N . ARG A 1 81 ? -1.599 -15.338 5.821 1.00 46.62 81 ARG A N 1
ATOM 655 C CA . ARG A 1 81 ? -0.159 -15.566 5.615 1.00 46.62 81 ARG A CA 1
ATOM 656 C C . ARG A 1 81 ? 0.551 -14.255 5.320 1.00 46.62 81 ARG A C 1
ATOM 658 O O . ARG A 1 81 ? 0.622 -13.826 4.173 1.00 46.62 81 ARG A O 1
ATOM 665 N N . GLY A 1 82 ? 1.111 -13.687 6.389 1.00 45.94 82 GLY A N 1
ATOM 666 C CA . GLY A 1 82 ? 1.892 -12.452 6.441 1.00 45.94 82 GLY A CA 1
ATOM 667 C C . GLY A 1 82 ? 2.501 -12.005 5.112 1.00 45.94 82 GLY A C 1
ATOM 668 O O . GLY A 1 82 ? 3.288 -12.723 4.486 1.00 45.94 82 GLY A O 1
ATOM 669 N N . ILE A 1 83 ? 2.126 -10.782 4.738 1.00 44.91 83 ILE A N 1
ATOM 670 C CA . ILE A 1 83 ? 2.689 -9.962 3.666 1.00 44.91 83 ILE A CA 1
ATOM 671 C C . ILE A 1 83 ? 4.191 -10.237 3.560 1.00 44.91 83 ILE A C 1
ATOM 673 O O . ILE A 1 83 ? 4.962 -9.997 4.492 1.00 44.91 83 ILE A O 1
ATOM 677 N N . ARG A 1 84 ? 4.601 -10.814 2.427 1.00 48.91 84 ARG A N 1
ATOM 678 C CA . ARG A 1 84 ? 6.015 -11.008 2.094 1.00 48.91 84 ARG A CA 1
ATOM 679 C C . ARG A 1 84 ? 6.713 -9.657 2.235 1.00 48.91 84 ARG A C 1
ATOM 681 O O . ARG A 1 84 ? 6.208 -8.695 1.672 1.00 48.91 84 ARG A O 1
ATOM 688 N N . ASN A 1 85 ? 7.833 -9.626 2.967 1.00 46.00 85 ASN A N 1
ATOM 689 C CA . ASN A 1 85 ? 8.677 -8.446 3.192 1.00 46.00 85 ASN A CA 1
ATOM 690 C C . ASN A 1 85 ? 8.763 -7.588 1.925 1.00 46.00 85 ASN A C 1
ATOM 692 O O . ASN A 1 85 ? 9.504 -7.920 0.997 1.00 46.00 85 ASN A O 1
ATOM 696 N N . ASP A 1 86 ? 8.000 -6.499 1.896 1.00 43.31 86 ASP A N 1
ATOM 697 C CA . ASP A 1 86 ? 8.289 -5.396 1.003 1.00 43.31 86 ASP A CA 1
ATOM 698 C C . ASP A 1 86 ? 9.652 -4.847 1.440 1.00 43.31 86 ASP A C 1
ATOM 700 O O . ASP A 1 86 ? 9.888 -4.625 2.631 1.00 43.31 86 ASP A O 1
ATOM 704 N N . ALA A 1 87 ? 10.581 -4.683 0.498 1.00 49.59 87 ALA A N 1
ATOM 705 C CA . ALA A 1 87 ? 11.899 -4.122 0.785 1.00 49.59 87 ALA A CA 1
ATOM 706 C C . ALA A 1 87 ? 11.794 -2.6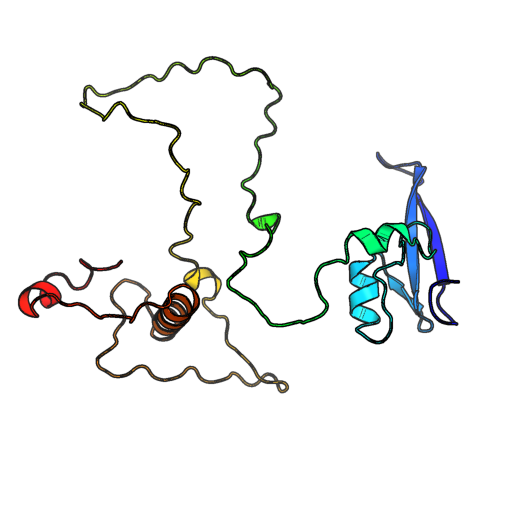99 1.371 1.00 49.59 87 ALA A C 1
ATOM 708 O O . ALA A 1 87 ? 12.736 -2.239 2.008 1.00 49.59 87 ALA A O 1
ATOM 709 N N . SER A 1 88 ? 10.636 -2.041 1.215 1.00 53.41 88 SER A N 1
ATOM 710 C CA . SER A 1 88 ? 10.289 -0.774 1.871 1.00 53.41 88 SER A CA 1
ATOM 711 C C . SER A 1 88 ? 10.107 -0.872 3.397 1.00 53.41 88 SER A C 1
ATOM 713 O O . SER A 1 88 ? 10.200 0.141 4.086 1.00 53.41 88 SER A O 1
ATOM 715 N N . LEU A 1 89 ? 9.867 -2.075 3.939 1.00 46.47 89 LEU A N 1
ATOM 716 C CA . LEU A 1 89 ? 9.692 -2.336 5.376 1.00 46.47 89 LEU A CA 1
ATOM 717 C C . LEU A 1 89 ? 10.964 -2.869 6.047 1.00 46.47 89 LEU A C 1
ATOM 719 O O . LEU A 1 89 ? 10.973 -3.103 7.256 1.00 46.47 89 LEU A O 1
ATOM 723 N N . VAL A 1 90 ? 12.037 -3.076 5.280 1.00 55.34 90 VAL A N 1
ATOM 724 C CA . VAL A 1 90 ? 13.341 -3.430 5.839 1.00 55.34 90 VAL A CA 1
ATOM 725 C C . VAL A 1 90 ? 13.989 -2.134 6.328 1.00 55.34 90 VAL A C 1
ATOM 727 O O . VAL A 1 90 ? 14.252 -1.254 5.506 1.00 55.34 90 VAL A O 1
ATOM 730 N N . PRO A 1 91 ? 14.236 -1.969 7.642 1.00 50.78 91 PRO A N 1
ATOM 731 C CA . PRO A 1 91 ? 14.884 -0.766 8.142 1.00 50.78 91 PRO A CA 1
ATOM 732 C C . PRO A 1 91 ? 16.249 -0.592 7.457 1.00 50.78 91 PRO A C 1
ATOM 734 O O . PRO A 1 91 ? 16.934 -1.591 7.211 1.00 50.78 91 PRO A O 1
ATOM 737 N N . PRO A 1 92 ? 16.662 0.650 7.143 1.00 52.56 92 PRO A N 1
ATOM 738 C CA . PRO A 1 92 ? 17.928 0.900 6.472 1.00 52.56 92 PRO A CA 1
ATOM 739 C C . PRO A 1 92 ? 19.079 0.265 7.251 1.00 52.56 92 PRO A C 1
ATOM 741 O O . PRO A 1 92 ? 19.314 0.585 8.419 1.00 52.56 92 PRO A O 1
ATOM 744 N N . ILE A 1 93 ? 19.804 -0.646 6.606 1.00 62.78 93 ILE A N 1
ATOM 745 C CA . ILE A 1 93 ? 21.000 -1.242 7.195 1.00 62.78 93 ILE A CA 1
ATOM 746 C C . ILE A 1 93 ? 22.099 -0.187 7.120 1.00 62.78 93 ILE A C 1
ATOM 748 O O . ILE A 1 93 ? 22.471 0.253 6.031 1.00 62.78 93 ILE A O 1
ATOM 752 N N . ARG A 1 94 ? 22.624 0.231 8.277 1.00 55.44 94 ARG A N 1
ATOM 753 C CA . ARG A 1 94 ? 23.797 1.107 8.312 1.00 55.44 94 ARG A CA 1
ATOM 754 C C . ARG A 1 94 ? 24.959 0.377 7.642 1.00 55.44 94 ARG A C 1
ATOM 756 O O . ARG A 1 94 ? 25.389 -0.669 8.119 1.00 55.44 94 ARG A O 1
ATOM 763 N N . GLN A 1 95 ? 25.480 0.944 6.559 1.00 62.47 95 GLN A N 1
ATOM 764 C CA . GLN A 1 95 ? 26.746 0.520 5.966 1.00 62.47 95 GLN A CA 1
ATOM 765 C C . GLN A 1 95 ? 27.892 1.046 6.833 1.00 62.47 95 GLN A C 1
ATOM 767 O O . GLN A 1 95 ? 28.582 1.996 6.476 1.00 62.47 95 GLN A O 1
ATOM 772 N N . THR A 1 96 ? 28.058 0.495 8.033 1.00 63.31 96 THR A N 1
ATOM 773 C CA . THR A 1 96 ? 29.266 0.765 8.811 1.00 63.31 96 THR A CA 1
ATOM 774 C C . THR A 1 96 ? 30.393 -0.072 8.229 1.00 63.31 96 THR A C 1
ATOM 776 O O . THR A 1 96 ? 30.256 -1.284 8.090 1.00 63.31 96 THR A O 1
ATOM 779 N N . ALA A 1 97 ? 31.520 0.566 7.910 1.00 61.34 97 ALA A N 1
ATOM 780 C CA . ALA A 1 97 ? 32.705 -0.111 7.382 1.00 61.34 97 ALA A CA 1
ATOM 781 C C . ALA A 1 97 ? 33.296 -1.157 8.353 1.00 61.34 97 ALA A C 1
ATOM 783 O O . ALA A 1 97 ? 34.096 -1.993 7.946 1.00 61.34 97 ALA A O 1
ATOM 784 N N . SER A 1 98 ? 32.890 -1.137 9.62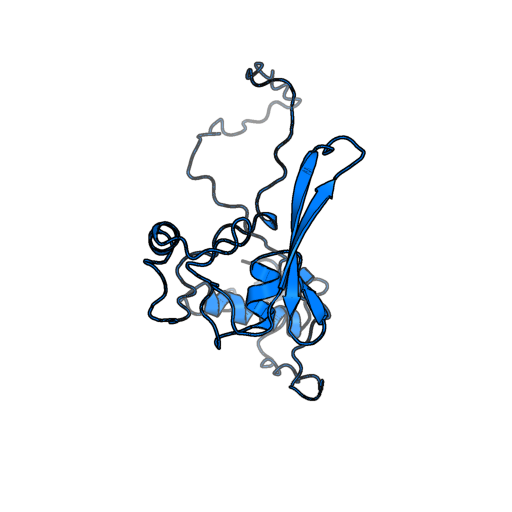8 1.00 61.59 98 SER A N 1
ATOM 785 C CA . SER A 1 98 ? 33.315 -2.117 10.623 1.00 61.59 98 SER A CA 1
ATOM 786 C C . SER A 1 98 ? 32.297 -3.251 10.768 1.00 61.59 98 SER A C 1
ATOM 788 O O . SER A 1 98 ? 31.183 -3.052 11.252 1.00 61.59 98 SER A O 1
ATOM 790 N N . ILE A 1 99 ? 32.720 -4.450 10.368 1.00 60.53 99 ILE A N 1
ATOM 791 C CA . ILE A 1 99 ? 32.045 -5.742 10.594 1.00 60.53 99 ILE A CA 1
ATOM 792 C C . ILE A 1 99 ? 32.353 -6.338 11.975 1.00 60.53 99 ILE A C 1
ATOM 794 O O . ILE A 1 99 ? 31.695 -7.282 12.412 1.00 60.53 99 ILE A O 1
ATOM 798 N N . PHE A 1 100 ? 33.351 -5.793 12.673 1.00 60.34 100 PHE A N 1
ATOM 799 C CA . PHE A 1 100 ? 33.715 -6.239 14.008 1.00 60.34 100 PHE A CA 1
ATOM 800 C C . PHE A 1 100 ? 32.894 -5.469 15.037 1.00 60.34 100 PHE A C 1
ATOM 802 O O . PHE A 1 100 ? 32.900 -4.236 15.069 1.00 60.34 100 PHE A O 1
ATOM 809 N N . LYS A 1 101 ? 32.177 -6.213 15.886 1.00 63.25 101 LYS A N 1
ATOM 810 C CA . LYS A 1 101 ? 31.446 -5.658 17.026 1.00 63.25 101 LYS A CA 1
ATOM 811 C C . LYS A 1 101 ? 32.460 -5.041 17.983 1.00 63.25 101 LYS A C 1
ATOM 813 O O . LYS A 1 101 ? 33.108 -5.759 18.738 1.00 63.25 101 LYS A O 1
ATOM 818 N N . GLN A 1 102 ? 32.614 -3.723 17.937 1.00 68.06 102 GLN A N 1
ATOM 819 C CA . GLN A 1 102 ? 33.368 -3.028 18.968 1.00 68.06 102 GLN A CA 1
ATOM 820 C C . GLN A 1 102 ? 32.536 -3.025 20.255 1.00 68.06 102 GLN A C 1
ATOM 822 O O . GLN A 1 102 ? 31.323 -2.795 20.190 1.00 68.06 102 GLN A O 1
ATOM 827 N N . PRO A 1 103 ? 33.142 -3.319 21.416 1.00 69.19 103 PRO A N 1
ATOM 828 C CA . PRO A 1 103 ? 32.442 -3.213 22.684 1.00 69.19 103 PRO A CA 1
ATOM 829 C C . PRO A 1 103 ? 32.007 -1.759 22.880 1.00 69.19 103 PRO A C 1
ATOM 831 O O . PRO A 1 103 ? 32.827 -0.844 22.860 1.00 69.19 103 PRO A O 1
ATOM 834 N N . VAL A 1 104 ? 30.700 -1.546 23.027 1.00 62.47 104 VAL A N 1
ATOM 835 C CA . VAL A 1 104 ? 30.141 -0.227 23.331 1.00 62.47 104 VAL A CA 1
ATOM 836 C C . VAL A 1 104 ? 30.041 -0.097 24.843 1.00 62.47 104 VAL A C 1
ATOM 838 O O . VAL A 1 104 ? 29.328 -0.865 25.491 1.00 62.47 104 VAL A O 1
ATOM 841 N N . THR A 1 105 ? 30.732 0.889 25.406 1.00 70.69 105 THR A N 1
ATOM 842 C CA . THR A 1 105 ? 30.619 1.232 26.825 1.00 70.69 105 THR A CA 1
ATOM 843 C C . THR A 1 105 ? 29.352 2.055 27.033 1.00 70.69 105 THR A C 1
ATOM 845 O O . THR A 1 105 ? 29.252 3.194 26.581 1.00 70.69 105 THR A O 1
ATOM 848 N N . VAL A 1 106 ? 28.353 1.475 27.697 1.00 65.81 106 VAL A N 1
ATOM 849 C CA . VAL A 1 106 ? 27.104 2.175 28.019 1.00 65.81 106 VAL A CA 1
ATOM 850 C C . VAL A 1 106 ? 27.341 3.065 29.237 1.00 65.81 106 VAL A C 1
ATOM 852 O O . VAL A 1 106 ? 27.370 2.578 30.365 1.00 65.81 106 VAL A O 1
ATOM 855 N N . VAL A 1 107 ? 27.491 4.371 29.020 1.00 60.41 107 VAL A N 1
ATOM 856 C CA . VAL A 1 107 ? 27.541 5.362 30.104 1.00 60.41 107 VAL A CA 1
ATOM 857 C C . VAL A 1 107 ? 26.108 5.721 30.495 1.00 60.41 107 VAL A C 1
ATOM 859 O O . VAL A 1 107 ? 25.331 6.194 29.666 1.00 60.41 107 VAL A O 1
ATOM 862 N N . ARG A 1 108 ? 25.730 5.463 31.751 1.00 66.31 108 ARG A N 1
ATOM 863 C CA . ARG A 1 108 ? 24.414 5.824 32.297 1.00 66.31 108 ARG A CA 1
ATOM 864 C C . ARG A 1 108 ? 24.568 7.057 33.180 1.00 66.31 108 ARG A C 1
ATOM 866 O O . ARG A 1 108 ? 25.387 7.055 34.086 1.00 66.31 108 ARG A O 1
ATOM 873 N N . SER A 1 109 ? 23.768 8.088 32.920 1.00 60.03 109 SER A N 1
ATOM 874 C CA . SER A 1 109 ? 23.815 9.369 33.642 1.00 60.03 109 SER A CA 1
ATOM 875 C C . SER A 1 109 ? 22.921 9.411 34.896 1.00 60.03 109 SER A C 1
ATOM 877 O O . SER A 1 109 ? 22.741 10.484 35.463 1.00 60.03 109 SER A O 1
ATOM 879 N N . GLN A 1 110 ? 22.316 8.286 35.307 1.00 62.75 110 GLN A N 1
ATOM 880 C CA . GLN A 1 110 ? 21.371 8.241 36.432 1.00 62.75 110 GLN A CA 1
ATOM 881 C C . GLN A 1 110 ? 21.335 6.872 37.136 1.00 62.75 110 GLN A C 1
ATOM 883 O O . GLN A 1 110 ? 21.212 5.833 36.479 1.00 62.75 110 GLN A O 1
ATOM 888 N N . ASP A 1 111 ? 21.360 6.889 38.472 1.00 55.22 111 ASP A N 1
ATOM 889 C CA . ASP A 1 111 ? 21.250 5.718 39.357 1.00 55.22 111 ASP A CA 1
ATOM 890 C C . ASP A 1 111 ? 19.784 5.307 39.583 1.00 55.22 111 ASP A C 1
ATOM 892 O O . ASP A 1 111 ? 19.236 5.365 40.682 1.00 55.22 111 ASP A O 1
ATOM 896 N N . GLY A 1 112 ? 19.104 4.898 38.510 1.00 57.69 112 GLY A N 1
ATOM 897 C CA . GLY A 1 112 ? 17.787 4.264 38.596 1.00 57.69 112 GLY A CA 1
ATOM 898 C C . GLY A 1 112 ? 17.909 2.740 38.560 1.00 57.69 112 GLY A C 1
ATOM 899 O O . GLY A 1 112 ? 18.639 2.207 37.723 1.00 57.69 112 GLY A O 1
ATOM 900 N N . LYS A 1 113 ? 17.153 2.013 39.402 1.00 58.12 113 LYS A N 1
ATOM 901 C CA . LYS A 1 113 ? 16.966 0.549 39.284 1.00 58.12 113 LYS A CA 1
ATOM 902 C C . LYS A 1 113 ? 16.207 0.215 37.991 1.00 58.12 113 LYS A C 1
ATOM 904 O O . LYS A 1 113 ? 15.022 -0.104 38.006 1.00 58.12 113 LYS A O 1
ATOM 909 N N . VAL A 1 114 ? 16.882 0.303 36.850 1.00 54.84 114 VAL A N 1
ATOM 910 C CA . VAL A 1 114 ? 16.360 -0.156 35.563 1.00 54.84 114 VAL A CA 1
ATOM 911 C C . VAL A 1 114 ? 16.546 -1.668 35.514 1.00 54.84 114 VAL A C 1
ATOM 913 O O . VAL A 1 114 ? 17.677 -2.148 35.616 1.00 54.84 114 VAL A O 1
ATOM 916 N N . ARG A 1 115 ? 15.435 -2.407 35.372 1.00 54.06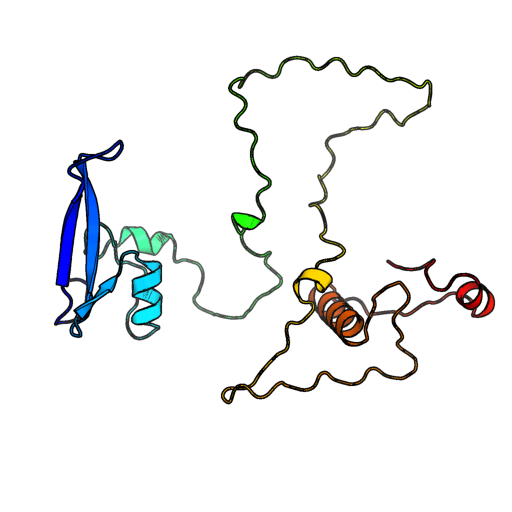 115 ARG A N 1
ATOM 917 C CA . ARG A 1 115 ? 15.415 -3.862 35.143 1.00 54.06 115 ARG A CA 1
ATOM 918 C C . ARG A 1 115 ? 16.523 -4.247 34.157 1.00 54.06 115 ARG A C 1
ATOM 920 O O . ARG A 1 115 ? 16.557 -3.760 33.032 1.00 54.06 115 ARG A O 1
ATOM 927 N N . THR A 1 116 ? 17.423 -5.123 34.586 1.00 54.31 116 THR A N 1
ATOM 928 C CA . THR A 1 116 ? 18.607 -5.577 33.838 1.00 54.31 116 THR A CA 1
ATOM 929 C C . THR A 1 116 ? 18.295 -6.588 32.732 1.00 54.31 116 THR A C 1
ATOM 931 O O . THR A 1 116 ? 19.208 -7.152 32.135 1.00 54.31 116 THR A O 1
ATOM 934 N N . ASP A 1 117 ? 17.025 -6.787 32.386 1.00 48.19 117 ASP A N 1
ATOM 935 C CA . ASP A 1 117 ? 16.605 -7.787 31.412 1.00 48.19 117 ASP A CA 1
ATOM 936 C C . ASP A 1 117 ? 16.388 -7.183 30.018 1.00 48.19 117 ASP A C 1
ATOM 938 O O . ASP A 1 117 ? 15.279 -7.180 29.494 1.00 48.19 117 ASP A O 1
ATOM 942 N N . PHE A 1 118 ? 17.465 -6.771 29.345 1.00 51.44 118 PHE A N 1
ATOM 943 C CA . PHE A 1 118 ? 17.495 -6.885 27.878 1.00 51.44 118 PHE A CA 1
ATOM 944 C C . PHE A 1 118 ? 17.839 -8.334 27.518 1.00 51.44 118 PHE A C 1
ATOM 946 O O . PHE A 1 118 ? 18.871 -8.636 26.915 1.00 51.44 118 PHE A O 1
ATOM 953 N N . LYS A 1 119 ? 16.977 -9.271 27.928 1.00 54.75 119 LYS A N 1
ATOM 954 C CA . LYS A 1 119 ? 17.013 -10.610 27.346 1.00 54.75 119 LYS A CA 1
ATOM 955 C C . LYS A 1 119 ? 16.579 -10.461 25.893 1.00 54.75 119 LYS A C 1
ATOM 957 O O . LYS A 1 119 ? 15.622 -9.748 25.601 1.00 54.75 119 LYS A O 1
ATOM 962 N N . HIS A 1 120 ? 17.291 -11.129 24.991 1.00 52.97 120 HIS A N 1
ATOM 963 C CA . HIS A 1 120 ? 16.924 -11.276 23.583 1.00 52.97 120 HIS A CA 1
ATOM 964 C C . HIS A 1 120 ? 15.662 -12.154 23.482 1.00 52.97 120 HIS A C 1
ATOM 966 O O . HIS A 1 120 ? 15.705 -13.273 22.979 1.00 52.97 120 HIS A O 1
ATOM 972 N N . GLY A 1 121 ? 14.553 -11.684 24.054 1.00 60.00 121 GLY A N 1
ATOM 973 C CA . GLY A 1 121 ? 13.242 -12.289 23.899 1.00 60.00 121 GLY A CA 1
ATOM 974 C C . GLY A 1 121 ? 12.758 -12.145 22.456 1.00 60.00 121 GLY A C 1
ATOM 975 O O . GLY A 1 121 ? 13.416 -11.465 21.656 1.00 60.00 121 GLY A O 1
ATOM 976 N N . PRO A 1 122 ? 11.619 -12.773 22.116 1.00 56.28 122 PRO A N 1
ATOM 977 C CA . PRO A 1 122 ? 10.957 -12.565 20.836 1.00 56.28 122 PRO A CA 1
ATOM 978 C C . PRO A 1 122 ? 10.865 -11.061 20.583 1.00 56.28 122 PRO A C 1
ATOM 980 O O . PRO A 1 122 ? 10.204 -10.340 21.324 1.00 56.28 122 PRO A O 1
ATOM 983 N N . GLN A 1 123 ? 11.621 -10.571 19.601 1.00 61.16 123 GLN A N 1
ATOM 984 C CA . GLN A 1 123 ? 11.543 -9.175 19.204 1.00 61.16 123 GLN A CA 1
ATOM 985 C C . GLN A 1 123 ? 10.185 -9.017 18.533 1.00 61.16 123 GLN A C 1
ATOM 987 O O . GLN A 1 123 ? 10.009 -9.441 17.386 1.00 61.16 123 GLN A O 1
ATOM 992 N N . ASP A 1 124 ? 9.216 -8.474 19.267 1.00 58.75 124 ASP A N 1
ATOM 993 C CA . ASP A 1 124 ? 7.950 -8.083 18.673 1.00 58.75 124 ASP A CA 1
ATOM 994 C C . ASP A 1 124 ? 8.256 -7.135 17.522 1.00 58.75 124 ASP A C 1
ATOM 996 O O . ASP A 1 124 ? 8.980 -6.145 17.662 1.00 58.75 124 ASP A O 1
ATOM 1000 N N . LYS A 1 125 ? 7.747 -7.483 16.340 1.00 61.03 125 LYS A N 1
ATOM 1001 C CA . LYS A 1 125 ? 7.923 -6.631 15.170 1.00 61.03 125 LYS A CA 1
ATOM 1002 C C . LYS A 1 125 ? 7.348 -5.254 15.504 1.00 61.03 125 LYS A C 1
ATOM 1004 O O . LYS A 1 125 ? 6.252 -5.197 16.068 1.00 61.03 125 LYS A O 1
ATOM 1009 N N . PRO A 1 126 ? 8.039 -4.160 15.141 1.00 60.75 126 PRO A N 1
ATOM 1010 C CA . PRO A 1 126 ? 7.517 -2.824 15.371 1.00 60.75 126 PRO A CA 1
ATOM 1011 C C . PRO A 1 126 ? 6.130 -2.716 14.729 1.00 60.75 126 PRO A C 1
ATOM 1013 O O . PRO A 1 126 ? 5.974 -2.932 13.525 1.00 60.75 126 PRO A O 1
ATOM 1016 N N . LYS A 1 127 ? 5.113 -2.440 15.549 1.00 64.31 127 LYS A N 1
ATOM 1017 C CA . LYS A 1 127 ? 3.738 -2.250 15.083 1.00 64.31 127 LYS A CA 1
ATOM 1018 C C . LYS A 1 127 ? 3.575 -0.801 14.647 1.00 64.31 127 LYS A C 1
ATOM 1020 O O . LYS A 1 127 ? 3.898 0.123 15.390 1.00 64.31 127 LYS A O 1
ATOM 1025 N N . GLN A 1 128 ? 3.087 -0.596 13.430 1.00 68.94 128 GLN A N 1
ATOM 1026 C CA . GLN A 1 128 ? 2.773 0.736 12.934 1.00 68.94 128 GLN A CA 1
ATOM 1027 C C . GLN A 1 128 ? 1.440 1.189 13.539 1.00 68.94 128 GLN A C 1
ATOM 1029 O O . GLN A 1 128 ? 0.391 0.739 13.097 1.00 68.94 128 GLN A O 1
ATOM 1034 N N . LEU A 1 129 ? 1.484 2.069 14.541 1.00 66.00 129 LEU A N 1
ATOM 1035 C CA . LEU A 1 129 ? 0.284 2.540 15.249 1.00 66.00 129 LEU A CA 1
ATOM 1036 C C . LEU A 1 129 ? -0.552 3.521 14.409 1.00 66.00 129 LEU A C 1
ATOM 1038 O O . LEU A 1 129 ? -1.769 3.429 14.385 1.00 66.00 129 LEU A O 1
ATOM 1042 N N . PHE A 1 130 ? 0.099 4.403 13.644 1.00 70.56 130 PHE A N 1
ATOM 1043 C CA . PHE A 1 130 ? -0.561 5.485 12.894 1.00 70.56 130 PHE A CA 1
ATOM 1044 C C . PHE A 1 130 ? -0.585 5.237 11.381 1.00 70.56 130 PHE A C 1
ATOM 1046 O O . PHE A 1 130 ? -0.324 6.132 10.576 1.00 70.56 130 PHE A O 1
ATOM 1053 N N . TRP A 1 131 ? -0.821 3.993 10.960 1.00 73.44 131 TRP A N 1
ATOM 1054 C CA . TRP A 1 131 ? -0.897 3.660 9.531 1.00 73.44 131 TRP A CA 1
ATOM 1055 C C . TRP A 1 131 ? -2.031 4.402 8.818 1.00 73.44 131 TRP A C 1
ATOM 1057 O O . TRP A 1 131 ? -1.877 4.773 7.658 1.00 73.44 131 TRP A O 1
ATOM 1067 N N . GLU A 1 132 ? -3.105 4.708 9.537 1.00 72.56 132 GLU A N 1
ATOM 1068 C CA . GLU A 1 132 ? -4.251 5.482 9.067 1.00 72.56 132 GLU A CA 1
ATOM 1069 C C . GLU A 1 132 ? -3.870 6.864 8.515 1.00 72.56 132 GLU A C 1
ATOM 1071 O O . GLU A 1 132 ? -4.437 7.295 7.510 1.00 72.56 132 GLU A O 1
ATOM 1076 N N . LYS A 1 133 ? -2.842 7.518 9.081 1.00 74.19 133 LYS A N 1
ATOM 1077 C CA . LYS A 1 133 ? -2.334 8.807 8.587 1.00 74.19 133 LYS A CA 1
ATOM 1078 C C . LYS A 1 133 ? -1.786 8.693 7.164 1.00 74.19 133 LYS A C 1
ATOM 1080 O O . LYS A 1 133 ? -1.903 9.638 6.397 1.00 74.19 133 LYS A O 1
ATOM 1085 N N . ARG A 1 134 ? -1.242 7.532 6.769 1.00 77.31 134 ARG A N 1
ATOM 1086 C CA . ARG A 1 134 ? -0.787 7.303 5.382 1.00 77.31 134 ARG A CA 1
ATOM 1087 C C . ARG A 1 134 ? -1.934 7.207 4.387 1.00 77.31 134 ARG A C 1
ATOM 1089 O O . ARG A 1 134 ? -1.710 7.414 3.202 1.00 77.31 134 ARG A O 1
ATOM 1096 N N . LEU A 1 135 ? -3.127 6.847 4.852 1.00 74.94 135 LEU A N 1
ATOM 1097 C CA . LEU A 1 135 ? -4.309 6.774 4.003 1.00 74.94 135 LEU A CA 1
ATOM 1098 C C . LEU A 1 135 ? -5.106 8.079 4.010 1.00 74.94 135 LEU A C 1
ATOM 1100 O O . LEU A 1 135 ? -6.105 8.189 3.301 1.00 74.94 135 LEU A O 1
ATOM 1104 N N . GLN A 1 136 ? -4.742 9.054 4.843 1.00 77.44 136 GLN A N 1
ATOM 1105 C CA . GLN A 1 136 ? -5.459 10.320 4.939 1.00 77.44 136 GLN A CA 1
ATOM 1106 C C . GLN A 1 136 ? -5.500 11.016 3.568 1.00 77.44 136 GLN A C 1
ATOM 1108 O O . GLN A 1 136 ? -4.488 11.088 2.876 1.00 77.44 136 GLN A O 1
ATOM 1113 N N . GLY A 1 137 ? -6.683 11.484 3.163 1.00 78.88 137 GLY A N 1
ATOM 1114 C CA . GLY A 1 137 ? -6.903 12.113 1.855 1.00 78.88 137 GLY A CA 1
ATOM 1115 C C . GLY A 1 137 ? -7.048 11.143 0.677 1.00 78.88 137 GLY A C 1
ATOM 1116 O O . GLY A 1 137 ? -7.369 11.585 -0.420 1.00 78.88 137 GLY A O 1
ATOM 1117 N N . LEU A 1 138 ? -6.856 9.835 0.880 1.00 82.19 138 LEU A N 1
ATOM 1118 C CA . LEU A 1 138 ? -7.198 8.828 -0.125 1.00 82.19 138 LEU A CA 1
ATOM 1119 C C . LEU A 1 138 ? -8.672 8.449 0.005 1.00 82.19 138 LEU A C 1
ATOM 1121 O O . LEU A 1 138 ? -9.139 8.175 1.111 1.00 82.19 138 LEU A O 1
ATOM 1125 N N . GLN A 1 139 ? -9.380 8.383 -1.117 1.00 79.94 139 GLN A N 1
ATOM 1126 C CA . GLN A 1 139 ? -10.765 7.924 -1.202 1.00 79.94 139 GLN A CA 1
ATOM 1127 C C . GLN A 1 139 ? -10.876 6.840 -2.273 1.00 79.94 139 GLN A C 1
ATOM 1129 O O . GLN A 1 139 ? -10.072 6.786 -3.204 1.00 79.94 139 GLN A O 1
ATOM 1134 N N . ALA A 1 140 ? -11.832 5.930 -2.097 1.00 82.62 140 ALA A N 1
ATOM 1135 C CA . ALA A 1 140 ? -12.138 4.944 -3.123 1.00 82.62 140 ALA A CA 1
ATOM 1136 C C . ALA A 1 140 ? -12.956 5.626 -4.225 1.00 82.62 140 ALA A C 1
ATOM 1138 O O . ALA A 1 140 ? -13.846 6.408 -3.911 1.00 82.62 140 ALA A O 1
ATOM 1139 N N . CYS A 1 141 ? -12.667 5.326 -5.487 1.00 88.75 141 CYS A N 1
ATOM 1140 C CA . CYS A 1 141 ? -13.445 5.789 -6.630 1.00 88.75 141 CYS A CA 1
ATOM 1141 C C . CYS A 1 141 ? -13.893 4.608 -7.490 1.00 88.75 141 CYS A C 1
ATOM 1143 O O . CYS A 1 141 ? -13.327 3.509 -7.406 1.00 88.75 141 CYS A O 1
ATOM 1145 N N . ASP A 1 142 ? -14.938 4.821 -8.278 1.00 88.56 142 ASP A N 1
ATOM 1146 C CA . ASP A 1 142 ? -15.380 3.855 -9.275 1.00 88.56 142 ASP A CA 1
ATOM 1147 C C . ASP A 1 142 ? -14.576 3.969 -10.588 1.00 88.56 142 ASP A C 1
ATOM 1149 O O . ASP A 1 142 ? -13.522 4.607 -10.657 1.00 88.56 142 ASP A O 1
ATOM 1153 N N . LYS A 1 143 ? -15.031 3.272 -11.637 1.00 91.25 143 LYS A N 1
ATOM 1154 C CA . LYS A 1 143 ? -14.362 3.275 -12.950 1.00 91.25 143 LYS A CA 1
ATOM 1155 C C . LYS A 1 143 ? -14.477 4.612 -13.680 1.00 91.25 143 LYS A C 1
ATOM 1157 O O . LYS A 1 143 ? -13.682 4.843 -14.587 1.00 91.25 143 LYS A O 1
ATOM 1162 N N . ASP A 1 144 ? -15.442 5.431 -13.287 1.00 92.88 144 ASP A N 1
ATOM 1163 C CA . ASP A 1 144 ? -15.733 6.741 -13.853 1.00 92.88 144 ASP A CA 1
ATOM 1164 C C . ASP A 1 144 ? -15.098 7.862 -13.003 1.00 92.88 144 ASP A C 1
ATOM 1166 O O . ASP A 1 144 ? -15.357 9.037 -13.230 1.00 92.88 144 ASP A O 1
ATOM 1170 N N . GLU A 1 145 ? -14.210 7.490 -12.067 1.00 85.19 145 GLU A N 1
ATOM 1171 C CA . GLU A 1 145 ? -13.491 8.368 -11.134 1.00 85.19 145 GLU A CA 1
ATOM 1172 C C . GLU A 1 145 ? -14.382 9.068 -10.093 1.00 85.19 145 GLU A C 1
ATOM 1174 O O . GLU A 1 145 ? -13.900 9.916 -9.338 1.00 85.19 145 GLU A O 1
ATOM 1179 N N . GLU A 1 146 ? -15.642 8.653 -9.952 1.00 88.19 146 GLU A N 1
ATOM 1180 C CA . GLU A 1 146 ? -16.548 9.204 -8.949 1.00 88.19 146 GLU A CA 1
ATOM 1181 C C . GLU A 1 146 ? -16.202 8.666 -7.557 1.00 88.19 146 GLU A C 1
ATOM 1183 O O . GLU A 1 146 ? -16.040 7.459 -7.338 1.00 88.19 146 GLU A O 1
ATOM 1188 N N . ALA A 1 147 ? -16.061 9.579 -6.592 1.00 84.00 147 ALA A N 1
ATOM 1189 C CA . ALA A 1 147 ? -15.682 9.234 -5.230 1.00 84.00 147 ALA A CA 1
ATOM 1190 C C . ALA A 1 147 ? -16.810 8.462 -4.532 1.00 84.00 147 ALA A C 1
ATOM 1192 O O . ALA A 1 147 ? -17.927 8.951 -4.351 1.00 84.00 147 ALA A O 1
ATOM 1193 N N . LEU A 1 148 ? -16.493 7.256 -4.071 1.00 82.38 148 LEU A N 1
ATOM 1194 C CA . LEU A 1 148 ? -17.400 6.444 -3.280 1.00 82.38 148 LEU A CA 1
ATOM 1195 C C . LEU A 1 148 ? -17.537 7.054 -1.888 1.00 82.38 148 LEU A C 1
ATOM 1197 O O . LEU A 1 148 ? -16.558 7.235 -1.159 1.00 82.38 148 LEU A O 1
ATOM 1201 N N . HIS A 1 149 ? -18.779 7.337 -1.509 1.00 78.56 149 HIS A N 1
ATOM 1202 C CA . HIS A 1 149 ? -19.076 7.876 -0.194 1.00 78.56 149 HIS A CA 1
ATOM 1203 C C . HIS A 1 149 ? -18.757 6.848 0.901 1.00 78.56 149 HIS A C 1
ATOM 1205 O O . HIS A 1 149 ? -19.167 5.686 0.833 1.00 78.56 149 HIS A O 1
ATOM 1211 N N . SER A 1 150 ? -18.027 7.285 1.928 1.00 73.06 150 SER A N 1
ATOM 1212 C CA . SER A 1 150 ? -17.771 6.476 3.122 1.00 73.06 150 SER A CA 1
ATOM 1213 C C . SER A 1 150 ? -19.072 6.249 3.896 1.00 73.06 150 SER A C 1
ATOM 1215 O O . SER A 1 150 ? -19.936 7.119 3.933 1.00 73.06 150 SER A O 1
ATOM 1217 N N . PHE A 1 151 ? -19.224 5.098 4.552 1.00 78.31 151 PHE A N 1
ATOM 1218 C CA . PHE A 1 151 ? -20.419 4.845 5.358 1.00 78.31 151 PHE A CA 1
ATOM 1219 C C . PHE A 1 151 ? -20.466 5.711 6.624 1.00 78.31 151 PHE A C 1
ATOM 1221 O O . PHE A 1 151 ? -19.435 6.054 7.218 1.00 78.31 151 PHE A O 1
ATOM 1228 N N . GLU A 1 152 ? -21.683 6.028 7.067 1.00 84.62 152 GLU A N 1
ATOM 1229 C CA . GLU A 1 152 ? -21.892 6.728 8.327 1.00 84.62 152 GLU A CA 1
ATOM 1230 C C . GLU A 1 152 ? -21.769 5.788 9.525 1.00 84.62 152 GLU A C 1
ATOM 1232 O O . GLU A 1 152 ? -22.378 4.716 9.565 1.00 84.62 152 GLU A O 1
ATOM 1237 N N . LEU A 1 153 ? -20.967 6.185 10.517 1.00 83.81 153 LEU A N 1
ATOM 1238 C CA . LEU A 1 153 ? -20.870 5.428 11.759 1.00 83.81 153 LEU A CA 1
ATOM 1239 C C . LEU A 1 153 ? -22.078 5.726 12.663 1.00 83.81 153 LEU A C 1
ATOM 1241 O O . LEU A 1 153 ? -22.489 6.882 12.789 1.00 83.81 153 LEU A O 1
ATOM 1245 N N . PRO A 1 154 ? -22.632 4.705 13.341 1.00 87.06 154 PRO A N 1
ATOM 1246 C CA . PRO A 1 154 ? -23.655 4.895 14.359 1.00 87.06 154 PRO A CA 1
ATOM 1247 C C . PRO A 1 154 ? -23.251 5.925 15.424 1.00 87.06 154 PRO A C 1
ATOM 1249 O O . PRO A 1 154 ? -22.092 6.011 15.822 1.00 87.06 154 PRO A O 1
ATOM 1252 N N . ARG A 1 155 ? -24.226 6.672 15.962 1.00 84.38 155 ARG A N 1
ATOM 1253 C CA . ARG A 1 155 ? -23.996 7.785 16.913 1.00 84.38 155 ARG A CA 1
ATOM 1254 C C . ARG A 1 155 ? -23.262 7.390 18.202 1.00 84.38 155 ARG A C 1
ATOM 1256 O O . ARG A 1 155 ? -22.750 8.264 18.901 1.00 84.38 155 ARG A O 1
ATOM 1263 N N . ASN A 1 156 ? -23.259 6.107 18.549 1.00 81.88 156 ASN A N 1
ATOM 1264 C CA . ASN A 1 156 ? -22.563 5.543 19.706 1.00 81.88 156 ASN A CA 1
ATOM 1265 C C . ASN A 1 156 ? -21.083 5.220 19.432 1.00 81.88 156 ASN A C 1
ATOM 1267 O O . ASN A 1 156 ? -20.365 4.902 20.375 1.00 81.88 156 ASN A O 1
ATOM 1271 N N . ILE A 1 157 ? -20.621 5.315 18.184 1.00 84.81 157 ILE A N 1
ATOM 1272 C CA . ILE A 1 157 ? -19.232 5.093 17.786 1.00 84.81 157 ILE A CA 1
ATOM 1273 C C . ILE A 1 157 ? -18.629 6.448 17.418 1.00 84.81 157 ILE A C 1
ATOM 1275 O O . ILE A 1 157 ? -18.972 7.043 16.399 1.00 84.81 157 ILE A O 1
ATOM 1279 N N . LYS A 1 158 ? -17.742 6.960 18.273 1.00 82.69 158 LYS A N 1
ATOM 1280 C CA . LYS A 1 158 ? -17.111 8.272 18.093 1.00 82.69 158 LYS A CA 1
ATOM 1281 C C . LYS A 1 158 ? -15.606 8.172 18.261 1.00 82.69 158 LYS A C 1
ATOM 1283 O O . LYS A 1 158 ? -15.119 7.434 19.114 1.00 82.69 158 LYS A O 1
ATOM 1288 N N . GLY A 1 159 ? -14.888 8.934 17.443 1.00 80.75 159 GLY A N 1
ATOM 1289 C CA . GLY A 1 159 ? -13.444 9.069 17.551 1.00 80.75 159 GLY A CA 1
ATOM 1290 C C . GLY A 1 159 ? -13.097 9.895 18.782 1.00 80.75 159 GLY A C 1
ATOM 1291 O O . GLY A 1 159 ? -13.770 10.884 19.074 1.00 80.75 159 GLY A O 1
ATOM 1292 N N . VAL A 1 160 ? -12.056 9.488 19.500 1.00 78.75 160 VAL A N 1
ATOM 1293 C CA . VAL A 1 160 ? -11.512 10.243 20.628 1.00 78.75 160 VAL A CA 1
ATOM 1294 C C . VAL A 1 160 ? -10.046 10.528 20.350 1.00 78.75 160 VAL A C 1
ATOM 1296 O O . VAL A 1 160 ? -9.266 9.604 20.139 1.00 78.75 160 VAL A O 1
ATOM 1299 N N . GLY A 1 161 ? -9.674 11.805 20.384 1.00 74.56 161 GLY A N 1
ATOM 1300 C CA . GLY A 1 161 ? -8.303 12.257 20.169 1.00 74.56 161 GLY A CA 1
ATOM 1301 C C . GLY A 1 161 ? -8.194 13.310 19.064 1.00 74.56 161 GLY A C 1
ATOM 1302 O O . GLY A 1 161 ? -9.157 13.554 18.334 1.00 74.56 161 GLY A O 1
ATOM 1303 N N . PRO A 1 162 ? -7.029 13.964 18.956 1.00 74.12 162 PRO A N 1
ATOM 1304 C CA . PRO A 1 162 ? -6.781 14.958 17.921 1.00 74.12 162 PRO A CA 1
ATOM 1305 C C . PRO A 1 162 ? -6.798 14.304 16.533 1.00 74.12 162 PRO A C 1
ATOM 1307 O O . PRO A 1 162 ? -6.246 13.223 16.341 1.00 74.12 162 PRO A O 1
ATOM 1310 N N . ASP A 1 163 ? -7.425 14.972 15.565 1.00 74.38 163 ASP A N 1
ATOM 1311 C CA . ASP A 1 163 ? -7.501 14.563 14.154 1.00 74.38 163 ASP A CA 1
ATOM 1312 C C . ASP A 1 163 ? -8.125 13.182 13.870 1.00 74.38 163 ASP A C 1
ATOM 1314 O O . ASP A 1 163 ? -7.956 12.641 12.770 1.00 74.38 163 ASP A O 1
ATOM 1318 N N . VAL A 1 164 ? -8.851 12.591 14.823 1.00 80.81 164 VAL A N 1
ATOM 1319 C CA . VAL A 1 164 ? -9.577 11.334 14.595 1.00 80.81 164 VAL A CA 1
ATOM 1320 C C . VAL A 1 164 ? -10.910 11.652 13.921 1.00 80.81 164 VAL A C 1
ATOM 1322 O O . VAL A 1 164 ? -11.924 11.897 14.574 1.00 80.81 164 VAL A O 1
ATOM 1325 N N . THR A 1 165 ? -10.902 11.668 12.589 1.00 84.00 165 THR A N 1
ATOM 1326 C CA . THR A 1 165 ? -12.119 11.812 11.783 1.00 84.00 165 THR A CA 1
ATOM 1327 C C . THR A 1 165 ? -12.907 10.501 11.733 1.00 84.00 165 THR A C 1
ATOM 1329 O O . THR A 1 165 ? -12.400 9.421 12.048 1.00 84.00 165 THR A O 1
ATOM 1332 N N . GLN A 1 166 ? -14.164 10.580 11.294 1.00 84.81 166 GLN A N 1
ATOM 1333 C CA . GLN A 1 166 ? -15.014 9.404 11.108 1.00 84.81 166 GLN A CA 1
ATOM 1334 C C . GLN A 1 166 ? -14.404 8.389 10.126 1.00 84.81 166 GLN A C 1
ATOM 1336 O O . GLN A 1 166 ? -14.460 7.188 10.373 1.00 84.81 166 GLN A O 1
ATOM 1341 N N . GLU A 1 167 ? -13.764 8.861 9.052 1.00 83.12 167 GLU A N 1
ATOM 1342 C CA . GLU A 1 167 ? -13.074 8.001 8.083 1.00 83.12 167 GLU A CA 1
ATOM 1343 C C . GLU A 1 167 ? -11.892 7.253 8.710 1.00 83.12 167 GLU A C 1
ATOM 1345 O O . GLU A 1 167 ? -11.677 6.072 8.442 1.00 83.12 167 GLU A O 1
ATOM 1350 N N . THR A 1 168 ? -11.128 7.927 9.570 1.00 82.38 168 THR A N 1
ATOM 1351 C CA . THR A 1 168 ? -10.012 7.327 10.308 1.00 82.38 168 THR A CA 1
ATOM 1352 C C . THR A 1 168 ? -10.510 6.219 11.237 1.00 82.38 168 THR A C 1
ATOM 1354 O O . THR A 1 168 ? -10.003 5.098 11.207 1.00 82.38 168 THR A O 1
ATOM 1357 N N . LEU A 1 169 ? -11.584 6.490 11.984 1.00 84.00 169 LEU A N 1
ATOM 1358 C CA . LEU A 1 169 ? -12.216 5.515 12.873 1.00 84.00 169 LEU A CA 1
ATOM 1359 C C . LEU A 1 169 ? -12.718 4.280 12.116 1.00 84.00 169 LEU A C 1
ATOM 1361 O O . LEU A 1 169 ? -12.517 3.145 12.542 1.00 84.00 169 LEU A O 1
ATOM 1365 N N . LEU A 1 170 ? -13.321 4.506 10.956 1.00 85.31 170 LEU A N 1
ATOM 1366 C CA . LEU A 1 170 ? -13.830 3.477 10.062 1.00 85.31 170 LEU A CA 1
ATOM 1367 C C . LEU A 1 170 ? -12.723 2.554 9.539 1.00 85.31 170 LEU A C 1
ATOM 1369 O O . LEU A 1 170 ? -12.855 1.330 9.572 1.00 85.31 170 LEU A O 1
ATOM 1373 N N . ARG A 1 171 ? -11.599 3.136 9.113 1.00 82.06 171 ARG A N 1
ATOM 1374 C CA . ARG A 1 171 ? -10.404 2.398 8.678 1.00 82.06 171 ARG A CA 1
ATOM 1375 C C . ARG A 1 171 ? -9.816 1.568 9.817 1.00 82.06 171 ARG A C 1
ATOM 1377 O O . ARG A 1 171 ? -9.435 0.415 9.599 1.00 82.06 171 ARG A O 1
ATOM 1384 N N . SER A 1 172 ? -9.785 2.128 11.025 1.00 81.62 172 SER A N 1
ATOM 1385 C CA . SER A 1 172 ? -9.336 1.431 12.231 1.00 81.62 172 SER A CA 1
ATOM 1386 C C . SER A 1 172 ? -10.223 0.223 12.553 1.00 81.62 172 SER A C 1
ATOM 1388 O O . SER A 1 172 ? -9.711 -0.890 12.67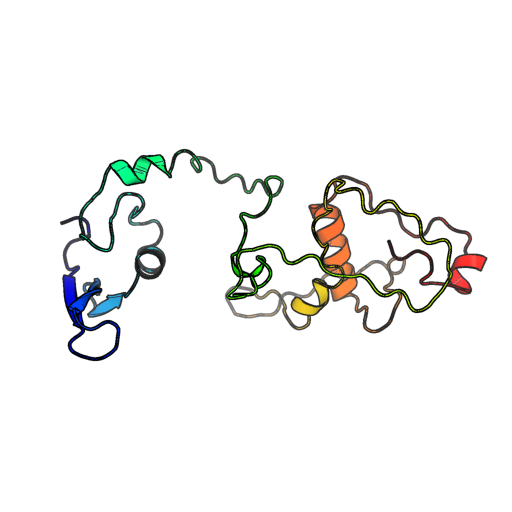3 1.00 81.62 172 SER A O 1
ATOM 1390 N N . ILE A 1 173 ? -11.551 0.394 12.554 1.00 83.56 173 ILE A N 1
ATOM 1391 C CA . ILE A 1 173 ? -12.525 -0.696 12.749 1.00 83.56 173 ILE A CA 1
ATOM 1392 C C . ILE A 1 173 ? -12.347 -1.786 11.688 1.00 83.56 173 ILE A C 1
ATOM 1394 O O . ILE A 1 173 ? -12.220 -2.961 12.031 1.00 83.56 173 ILE A O 1
ATOM 1398 N N . ALA A 1 174 ? -12.283 -1.413 10.407 1.00 84.69 174 ALA A N 1
ATOM 1399 C CA . ALA A 1 174 ? -12.087 -2.366 9.315 1.00 84.69 174 ALA A CA 1
ATOM 1400 C C . ALA A 1 174 ? -10.788 -3.171 9.484 1.00 84.69 174 ALA A C 1
ATOM 1402 O O . ALA A 1 174 ? -10.767 -4.381 9.267 1.00 84.69 174 ALA A O 1
ATOM 1403 N N . THR A 1 175 ? -9.715 -2.518 9.930 1.00 82.12 175 THR A N 1
ATOM 1404 C CA . THR A 1 175 ? -8.419 -3.168 10.167 1.00 82.12 175 THR A CA 1
ATOM 1405 C C . THR A 1 175 ? -8.443 -4.072 11.389 1.00 82.12 175 THR A C 1
ATOM 1407 O O . THR A 1 175 ? -7.899 -5.172 11.332 1.00 82.12 175 THR A O 1
ATOM 1410 N N . ALA A 1 176 ? -9.104 -3.664 12.472 1.00 82.62 176 ALA A N 1
ATOM 1411 C CA . ALA A 1 176 ? -9.278 -4.494 13.659 1.00 82.62 176 ALA A CA 1
ATOM 1412 C C . ALA A 1 176 ? -10.078 -5.770 13.344 1.00 82.62 176 ALA A C 1
ATOM 1414 O O . ALA A 1 176 ? -9.655 -6.857 13.741 1.00 82.62 176 ALA A O 1
ATOM 1415 N N . LEU A 1 177 ? -11.159 -5.660 12.560 1.00 85.31 177 LEU A N 1
ATOM 1416 C CA . LEU A 1 177 ? -11.925 -6.812 12.061 1.00 85.31 177 LEU A CA 1
ATOM 1417 C C . LEU A 1 177 ? -11.110 -7.693 11.105 1.00 85.31 177 LEU A C 1
ATOM 1419 O O . LEU A 1 177 ? -11.304 -8.902 11.051 1.00 85.31 177 LEU A O 1
ATOM 1423 N N . HIS A 1 178 ? -10.206 -7.095 10.329 1.00 81.69 178 HIS A N 1
ATOM 1424 C CA . HIS A 1 178 ? -9.372 -7.829 9.382 1.00 81.69 178 HIS A CA 1
ATOM 1425 C C . HIS A 1 178 ? -8.233 -8.596 10.066 1.00 81.69 178 HIS A C 1
ATOM 1427 O O . HIS A 1 178 ? -7.940 -9.737 9.715 1.00 81.69 178 HIS A O 1
ATOM 1433 N N . MET A 1 179 ? -7.562 -7.958 11.026 1.00 80.00 179 MET A N 1
ATOM 1434 C CA . MET A 1 179 ? -6.390 -8.510 11.704 1.00 80.00 179 MET A CA 1
ATOM 1435 C C . MET A 1 179 ? -6.749 -9.417 12.879 1.00 80.00 179 MET A C 1
ATOM 1437 O O . MET A 1 179 ? -5.927 -10.245 13.276 1.00 80.00 179 MET A O 1
ATOM 1441 N N . SER A 1 180 ? -7.938 -9.253 13.461 1.00 77.38 180 SER A N 1
ATOM 1442 C CA . SER A 1 180 ? -8.385 -10.028 14.612 1.00 77.38 180 SER A CA 1
ATOM 1443 C C . SER A 1 180 ? -9.760 -10.633 14.362 1.00 77.38 180 SER A C 1
ATOM 1445 O O . SER A 1 180 ? -10.669 -9.974 13.875 1.00 77.38 180 SER A O 1
ATOM 1447 N N . A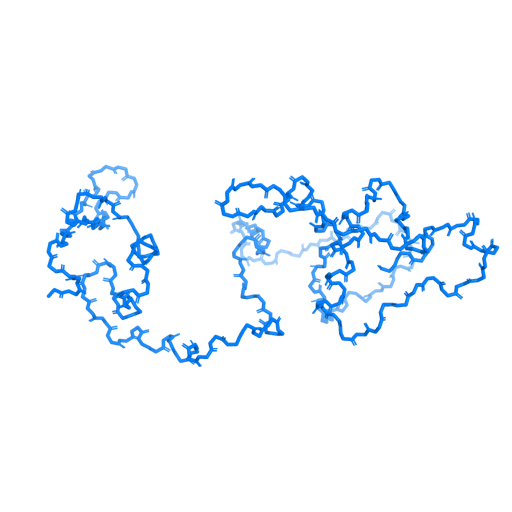LA A 1 181 ? -9.922 -11.897 14.749 1.00 79.81 181 ALA A N 1
ATOM 1448 C CA . ALA A 1 181 ? -11.225 -12.561 14.778 1.00 79.81 181 ALA A CA 1
ATOM 1449 C C . ALA A 1 181 ? -11.996 -12.280 16.086 1.00 79.81 181 ALA A C 1
ATOM 1451 O O . ALA A 1 181 ? -12.972 -12.962 16.385 1.00 79.81 181 ALA A O 1
ATOM 1452 N N . GLN A 1 182 ? -11.519 -11.335 16.903 1.00 83.19 182 GLN A N 1
ATOM 1453 C CA . GLN A 1 182 ? -12.131 -10.994 18.183 1.00 83.19 182 GLN A CA 1
ATOM 1454 C C . GLN A 1 182 ? -13.208 -9.923 17.988 1.00 83.19 182 GLN A C 1
ATOM 1456 O O . GLN A 1 182 ? -13.066 -9.062 17.116 1.00 83.19 182 GLN A O 1
ATOM 1461 N N . PRO A 1 183 ? -14.284 -9.948 18.792 1.00 81.88 183 PRO A N 1
ATOM 1462 C CA . PRO A 1 183 ? -15.294 -8.906 18.740 1.00 81.88 183 PRO A CA 1
ATOM 1463 C C . PRO A 1 183 ? -14.679 -7.557 19.123 1.00 81.88 183 PRO A C 1
ATOM 1465 O O . PRO A 1 183 ? -13.929 -7.452 20.095 1.00 81.88 183 PRO A O 1
ATOM 1468 N N . ILE A 1 184 ? -15.033 -6.509 18.380 1.00 80.94 184 ILE A N 1
ATOM 1469 C CA . ILE A 1 184 ? -14.669 -5.140 18.744 1.00 80.94 184 ILE A CA 1
ATOM 1470 C C . ILE A 1 184 ? -15.583 -4.711 19.887 1.00 80.94 184 ILE A C 1
ATOM 1472 O O . ILE A 1 184 ? -16.753 -4.383 19.687 1.00 80.94 184 ILE A O 1
ATOM 1476 N N . THR A 1 185 ? -15.046 -4.737 21.100 1.00 79.38 185 THR A N 1
ATOM 1477 C CA . THR A 1 185 ? -15.718 -4.218 22.288 1.00 79.38 185 THR A CA 1
ATOM 1478 C C . THR A 1 185 ? -15.376 -2.744 22.464 1.00 79.38 185 THR A C 1
ATOM 1480 O O . THR A 1 185 ? -14.211 -2.361 22.375 1.00 79.38 185 THR A O 1
ATOM 1483 N N . GLY A 1 186 ? -16.387 -1.913 22.721 1.00 77.88 186 GLY A N 1
ATOM 1484 C CA . GLY A 1 186 ? -16.181 -0.509 23.071 1.00 77.88 186 GLY A CA 1
ATOM 1485 C C . GLY A 1 186 ? -15.582 -0.331 24.470 1.00 77.88 186 GLY A C 1
ATOM 1486 O O . GLY A 1 186 ? -15.098 -1.269 25.101 1.00 77.88 186 GLY A O 1
ATOM 1487 N N . GLN A 1 187 ? -15.653 0.893 24.984 1.00 78.06 187 GLN A N 1
ATOM 1488 C CA . GLN A 1 187 ? -15.201 1.212 26.336 1.00 78.06 187 GLN A CA 1
ATOM 1489 C C . GLN A 1 187 ? -16.138 0.570 27.377 1.00 78.06 187 GLN A C 1
ATOM 1491 O O . GLN A 1 187 ? -17.323 0.889 27.423 1.00 78.06 187 GLN A O 1
ATOM 1496 N N . THR A 1 188 ? -15.616 -0.335 28.212 1.00 79.50 188 THR A N 1
ATOM 1497 C CA . THR A 1 188 ? -16.395 -1.079 29.226 1.00 79.50 188 THR A CA 1
ATOM 1498 C C . THR A 1 188 ? -16.430 -0.407 30.602 1.00 79.50 188 THR A C 1
ATOM 1500 O O . THR A 1 188 ? -17.092 -0.900 31.513 1.00 79.50 188 THR A O 1
ATOM 1503 N N . SER A 1 189 ? -15.698 0.694 30.783 1.00 78.62 189 SER A N 1
ATOM 1504 C CA . SER A 1 189 ? -15.628 1.424 32.054 1.00 78.62 189 SER A CA 1
ATOM 1505 C C . SER A 1 189 ? -16.900 2.221 32.344 1.00 78.62 189 SER A C 1
ATOM 1507 O O . SER A 1 189 ? -17.707 2.500 31.457 1.00 78.62 189 SER A O 1
ATOM 1509 N N . SER A 1 190 ? -17.078 2.627 33.604 1.00 82.25 190 SER A N 1
ATOM 1510 C CA . SER A 1 190 ? -18.221 3.453 33.993 1.00 82.25 190 SER A CA 1
ATOM 1511 C C . SER A 1 190 ? -18.203 4.808 33.279 1.00 82.25 190 SER A C 1
ATOM 1513 O O . SER A 1 190 ? -17.151 5.416 33.070 1.00 82.25 190 SER A O 1
ATOM 1515 N N . ARG A 1 191 ? -19.394 5.318 32.948 1.00 78.88 191 ARG A N 1
ATOM 1516 C CA . ARG A 1 191 ? -19.559 6.586 32.223 1.00 78.88 191 ARG A CA 1
ATOM 1517 C C . ARG A 1 191 ? -18.839 7.762 32.893 1.00 78.88 191 ARG A C 1
ATOM 1519 O O . ARG A 1 191 ? -18.196 8.547 32.213 1.00 78.88 191 ARG A O 1
ATOM 1526 N N . ALA A 1 192 ? -18.861 7.824 34.226 1.00 81.19 192 ALA A N 1
ATOM 1527 C CA . ALA A 1 192 ? -18.188 8.872 34.994 1.00 81.19 192 ALA A CA 1
ATOM 1528 C C . ALA A 1 192 ? -16.656 8.889 34.815 1.00 81.19 192 ALA A C 1
ATOM 1530 O O . ALA A 1 192 ? -16.040 9.950 34.906 1.00 81.19 192 ALA A O 1
ATOM 1531 N N . VAL A 1 193 ? -16.031 7.730 34.573 1.00 78.75 193 VAL A N 1
ATOM 1532 C CA . VAL A 1 193 ? -14.587 7.631 34.299 1.00 78.75 193 VAL A CA 1
ATOM 1533 C C . VAL A 1 193 ? -14.290 8.042 32.858 1.00 78.75 193 VAL A C 1
ATOM 1535 O O . VAL A 1 193 ? -13.327 8.767 32.615 1.00 78.75 193 VAL A O 1
ATOM 1538 N N . LEU A 1 194 ? -15.143 7.631 31.918 1.00 75.12 194 LEU A N 1
ATOM 1539 C CA . LEU A 1 194 ? -14.999 7.949 30.496 1.00 75.12 194 LEU A CA 1
ATOM 1540 C C . LEU A 1 194 ? -15.191 9.442 30.207 1.00 75.12 194 LEU A C 1
ATOM 1542 O O . LEU A 1 194 ? -14.424 10.005 29.435 1.00 75.12 194 LEU A O 1
ATOM 1546 N N . ASP A 1 195 ? -16.139 10.105 30.874 1.00 76.56 195 ASP A N 1
ATOM 1547 C CA . ASP A 1 195 ? -16.373 11.545 30.697 1.00 76.56 195 ASP A CA 1
ATOM 1548 C C . ASP A 1 195 ? -15.187 12.389 31.202 1.00 76.56 195 ASP A C 1
ATOM 1550 O O . ASP A 1 195 ? -14.859 13.421 30.619 1.00 76.56 195 ASP A O 1
ATOM 1554 N N . LYS A 1 196 ? -14.502 11.943 32.266 1.00 80.88 196 LYS A N 1
ATOM 1555 C CA . LYS A 1 196 ? -13.300 12.618 32.790 1.00 80.88 196 LYS A CA 1
ATOM 1556 C C . LYS A 1 196 ? -12.065 12.362 31.936 1.00 80.88 196 LYS A C 1
ATOM 1558 O O . LYS A 1 196 ? -11.187 13.218 31.846 1.00 80.88 196 LYS A O 1
ATOM 1563 N N . HIS A 1 197 ? -11.984 11.179 31.338 1.00 72.12 197 HIS A N 1
ATOM 1564 C CA . HIS A 1 197 ? -10.801 10.725 30.630 1.00 72.12 197 HIS A CA 1
ATOM 1565 C C . HIS A 1 197 ? -11.156 9.890 29.394 1.00 72.12 197 HIS A C 1
ATOM 1567 O O . HIS A 1 197 ? -10.926 8.675 29.361 1.00 72.12 197 HIS A O 1
ATOM 1573 N N . PRO A 1 198 ? -11.666 10.535 28.335 1.00 66.25 198 PRO A N 1
ATOM 1574 C CA . PRO A 1 198 ? -12.219 9.823 27.187 1.00 66.25 198 PRO A CA 1
ATOM 1575 C C . PRO A 1 198 ? -11.161 9.004 26.429 1.00 66.25 198 PRO A C 1
ATOM 1577 O O . PRO A 1 198 ? -11.504 8.029 25.763 1.00 66.25 198 PRO A O 1
ATOM 1580 N N . GLY A 1 199 ? -9.877 9.373 26.542 1.00 65.06 199 GLY A N 1
ATOM 1581 C CA . GLY A 1 199 ? -8.748 8.731 25.857 1.00 65.06 199 GLY A CA 1
ATOM 1582 C C . GLY A 1 199 ? -7.943 7.721 26.685 1.00 65.06 199 GLY A C 1
ATOM 1583 O O . GLY A 1 199 ? -6.932 7.235 26.192 1.00 65.06 199 GLY A O 1
ATOM 1584 N N . ILE A 1 200 ? -8.335 7.396 27.927 1.00 59.50 200 ILE A N 1
ATOM 1585 C CA . ILE A 1 200 ? -7.534 6.494 28.791 1.00 59.50 200 ILE A CA 1
ATOM 1586 C C . ILE A 1 200 ? -7.496 5.041 28.286 1.00 59.50 200 ILE A C 1
ATOM 1588 O O . ILE A 1 200 ? -6.592 4.294 28.645 1.00 59.50 200 ILE A O 1
ATOM 1592 N N . TYR A 1 201 ? -8.430 4.646 27.419 1.00 55.22 201 TYR A N 1
ATOM 1593 C CA . TYR A 1 201 ? -8.566 3.266 26.937 1.00 55.22 201 TYR A CA 1
ATOM 1594 C C . TYR A 1 201 ? -8.316 3.121 25.433 1.00 55.22 201 TYR A C 1
ATOM 1596 O O . TYR A 1 201 ? -8.954 2.298 24.777 1.00 55.22 201 TYR A O 1
ATOM 1604 N N . ILE A 1 202 ? -7.420 3.934 24.872 1.00 54.72 202 ILE A N 1
ATOM 1605 C CA . ILE A 1 202 ? -6.921 3.704 23.514 1.00 54.72 202 ILE A CA 1
ATOM 1606 C C . ILE A 1 202 ? -6.013 2.465 23.586 1.00 54.72 202 ILE A C 1
ATOM 1608 O O . ILE A 1 202 ? -4.890 2.554 24.079 1.00 54.72 202 ILE A O 1
ATOM 1612 N N . ASN A 1 203 ? -6.544 1.310 23.178 1.00 47.47 203 ASN A N 1
ATOM 1613 C CA . ASN A 1 203 ? -5.763 0.095 22.910 1.00 47.47 203 ASN A CA 1
ATOM 1614 C C . ASN A 1 203 ? -5.097 0.185 21.537 1.00 47.47 203 ASN A C 1
ATOM 1616 O O . ASN A 1 203 ? -5.799 0.594 20.584 1.00 47.47 203 ASN A O 1
#

InterPro domains:
  IPR001739 Methyl-CpG DNA binding [PF01429] (2-60)
  IPR001739 Methyl-CpG DNA binding [PS50982] (1-61)
  IPR001739 Methyl-CpG DNA binding [SM00391] (1-68)
  IPR016177 DNA-binding domain superfamily [SSF54171] (1-63)
  IPR025884 Methyl-CpG binding protein 2/3, C-terminal domain [PF14048] (145-203)
  IPR032343 Methyl-CpG-binding domain protein 2/3, p55-binding region [PF16564] (71-140)

Secondary structure (DSSP, 8-state):
--S-TT-EEEEEE--SSTTTTPEEEEEE-TT--EE-SHHHHHHHHGGGS--TTEETTTTEE-GGGGGG-SS-SS----TTS-----GGGSPPPP--S--S-PPP----SS-------------PPPP-TTHHHHTTT---B-TT-PBPPPPPPPTT----STT--HHHHHHHHHHHHHH--S------S-HHHHHH-TTTT--

Organism: NCBI:txid360319